Protein AF-A0A524QW81-F1 (afdb_monomer_lite)

pLDDT: mean 89.89, std 13.18, range [39.81, 98.62]

Sequence (240 aa):
MKRILAICLSFWAQLAAAEISQPEIQQFFYDYVEALKAGDDLSALNHWSLLDRSWADQLGIKYEDVPVKLEAGSALLRNLNLVRSGEAKVTIDTITMNRGFAKINYRITTTDTAYTDAHFAVTTATVEPSLTSSLRVFTESWDQSEGKYLDLVYRDQKLFERSNIDAADQFVEATVKTLGISQGKIANLQRAKIRMVLCESFGEVQQLTGMPVHYDFYRPLDAFISNFSPPYHEIAQILV

Secondary structure (DSSP, 8-state):
--SSTTTHHHHGGG--PPBPPHHHHHHHHHHHHHHHHHT-HHHHHHTB-HHHHHHHHTT----TT-SSGGGTT-HHHHTHHHHHHTSSEEEEEEEEEETTEEEEEEEEE-SS-EEEEEEEEE-BTTS--EEE-HHHHHHTTSEEEE-SSEEEEESSGGG--HHHHHHHHHHHHHHHHHTT--HHHHHHHHHH-EEEEE-SSHHHHHHHHSSS-SEEEEGGGTEEEESSS--HHHHHHHH-

Radius of gyration: 20.74 Å; chains: 1; bounding box: 71×38×53 Å

Foldseek 3Di:
DPPPVVVVVVVVVPPPQAWADPVLLVVLVVQLLVCLLVVVLVVNLVLADPVLSCLLPLLPDDDPQCSAQLCVPPPCSVCSVCSNVVQKDKDFPDWDDDVQKIKTWIWIDGPPDIDIDIWMWGTRNVDDIHTDALCCVVQVPFDWDDDQQEIETEHDCVQDDVVLRVVLVVLLVVLCVVVVPDPVSSVSSRVSHEYEYADCDQVVQCSRVVDSDQWDQPRSRRYIYHNDTPPSVSSNVSSD

Structure (mmCIF, N/CA/C/O backbone):
data_AF-A0A524QW81-F1
#
_entry.id   AF-A0A524QW81-F1
#
loop_
_atom_site.group_PDB
_atom_site.id
_atom_site.type_symbol
_atom_site.label_atom_id
_atom_site.label_alt_id
_atom_site.label_comp_id
_atom_site.label_asym_id
_atom_site.label_entity_id
_atom_site.label_seq_id
_atom_site.pdbx_PDB_ins_code
_atom_site.Cartn_x
_atom_site.Cartn_y
_atom_site.Cartn_z
_atom_site.occupancy
_atom_site.B_iso_or_equiv
_atom_site.auth_seq_id
_atom_site.auth_comp_id
_atom_site.auth_asym_id
_atom_site.auth_atom_id
_atom_site.pdbx_PDB_model_num
ATOM 1 N N . MET A 1 1 ? 47.594 20.354 24.019 1.00 46.69 1 MET A N 1
ATOM 2 C CA . MET A 1 1 ? 46.286 19.652 24.041 1.00 46.69 1 MET A CA 1
ATOM 3 C C . MET A 1 1 ? 45.199 20.388 23.234 1.00 46.69 1 MET A C 1
ATOM 5 O O . MET A 1 1 ? 44.165 20.733 23.782 1.00 46.69 1 MET A O 1
ATOM 9 N N . LYS A 1 2 ? 45.392 20.645 21.929 1.00 48.59 2 LYS A N 1
ATOM 10 C CA . LYS A 1 2 ? 44.348 21.253 21.060 1.00 48.59 2 LYS A CA 1
ATOM 11 C C . LYS A 1 2 ? 44.226 20.612 19.664 1.00 48.59 2 LYS A C 1
ATOM 13 O O . LYS A 1 2 ? 43.463 21.093 18.843 1.00 48.59 2 LYS A O 1
ATOM 18 N N . ARG A 1 3 ? 44.958 19.522 19.386 1.00 45.66 3 ARG A N 1
ATOM 19 C CA . ARG A 1 3 ? 44.983 18.866 18.059 1.00 45.66 3 ARG A CA 1
ATOM 20 C C . ARG A 1 3 ? 44.350 17.472 18.004 1.00 45.66 3 ARG A C 1
ATOM 22 O O . ARG A 1 3 ? 44.174 16.951 16.917 1.00 45.66 3 ARG A O 1
ATOM 29 N N . ILE A 1 4 ? 43.961 16.899 19.145 1.00 48.88 4 ILE A N 1
ATOM 30 C CA . ILE A 1 4 ? 43.328 15.567 19.195 1.00 48.88 4 ILE A CA 1
ATOM 31 C C . ILE A 1 4 ? 41.791 15.670 19.114 1.00 48.88 4 ILE A C 1
ATOM 33 O O . ILE A 1 4 ? 41.138 14.754 18.636 1.00 48.88 4 ILE A O 1
ATOM 37 N N . LEU A 1 5 ? 41.202 16.822 19.462 1.00 41.62 5 LEU A N 1
ATOM 38 C CA . LEU A 1 5 ? 39.743 16.998 19.445 1.00 41.62 5 LEU A CA 1
ATOM 39 C C . LEU A 1 5 ? 39.140 17.185 18.035 1.00 41.62 5 LEU A C 1
ATOM 41 O O . LEU A 1 5 ? 37.945 16.986 17.859 1.00 41.62 5 LEU A O 1
ATOM 45 N N . ALA A 1 6 ? 39.942 17.550 17.027 1.00 46.19 6 ALA A N 1
ATOM 46 C CA . ALA A 1 6 ? 39.453 17.821 15.667 1.00 46.19 6 ALA A CA 1
ATOM 47 C C . ALA A 1 6 ? 39.352 16.565 14.775 1.00 46.19 6 ALA A C 1
ATOM 49 O O . ALA A 1 6 ? 38.648 16.581 13.768 1.00 46.19 6 ALA A O 1
ATOM 50 N N . ILE A 1 7 ? 40.025 15.471 15.150 1.00 45.03 7 ILE A N 1
ATOM 51 C CA . ILE A 1 7 ? 40.036 14.220 14.373 1.00 45.03 7 ILE A CA 1
ATOM 52 C C . ILE A 1 7 ? 38.848 13.318 14.761 1.00 45.03 7 ILE A C 1
ATOM 54 O O . ILE A 1 7 ? 38.330 12.585 13.927 1.00 45.03 7 ILE A O 1
ATOM 58 N N . CYS A 1 8 ? 38.320 13.435 15.985 1.00 41.19 8 CYS A N 1
ATOM 59 C CA . CYS A 1 8 ? 37.130 12.674 16.388 1.00 41.19 8 CYS A CA 1
ATOM 60 C C . CYS A 1 8 ? 35.813 13.233 15.817 1.00 41.19 8 CYS A C 1
ATOM 62 O O . CYS A 1 8 ? 34.853 12.485 15.688 1.00 41.19 8 CYS A O 1
ATOM 64 N N . LEU A 1 9 ? 35.752 14.515 15.437 1.00 39.81 9 LEU A N 1
ATOM 65 C CA . LEU A 1 9 ? 34.545 15.125 14.851 1.00 39.81 9 LEU A CA 1
ATOM 66 C C . LEU A 1 9 ? 34.391 14.861 13.345 1.00 39.81 9 LEU A C 1
ATOM 68 O O . LEU A 1 9 ? 33.291 14.974 12.817 1.00 39.81 9 LEU A O 1
ATOM 72 N N . SER A 1 10 ? 35.466 14.476 12.655 1.00 41.50 10 SER A N 1
ATOM 73 C CA . SER A 1 10 ? 35.440 14.158 11.221 1.00 41.50 10 SER A CA 1
ATOM 74 C C . SER A 1 10 ? 35.084 12.695 10.932 1.00 41.50 10 SER A C 1
ATOM 76 O O . SER A 1 10 ? 34.640 12.398 9.830 1.00 41.50 10 SER A O 1
ATOM 78 N N . PHE A 1 11 ? 35.193 11.799 11.921 1.00 40.59 11 PHE A N 1
ATOM 79 C CA . PHE A 1 11 ? 34.825 10.385 11.768 1.00 40.59 11 PHE A CA 1
ATOM 80 C C . PHE A 1 11 ? 33.328 10.113 12.004 1.00 40.59 11 PHE A C 1
ATOM 82 O O . PHE A 1 11 ? 32.772 9.177 11.438 1.00 40.59 11 PHE A O 1
ATOM 89 N N . TRP A 1 12 ? 32.643 10.956 12.786 1.00 40.72 12 TRP A N 1
ATOM 90 C CA . TRP A 1 12 ? 31.193 10.837 13.014 1.00 40.72 12 TRP A CA 1
ATOM 91 C C . TRP A 1 12 ? 30.341 11.474 11.908 1.00 40.72 12 TRP A C 1
ATOM 93 O O . TRP A 1 12 ? 29.162 11.158 11.788 1.00 40.72 12 TRP A O 1
ATOM 103 N N . ALA A 1 13 ? 30.930 12.321 11.058 1.00 41.34 13 ALA A N 1
ATOM 104 C CA . ALA A 1 13 ? 30.240 12.927 9.917 1.00 41.34 13 ALA A CA 1
ATOM 105 C C . ALA A 1 13 ? 30.172 12.013 8.672 1.00 41.34 13 ALA A C 1
ATOM 107 O O . ALA A 1 13 ? 29.548 12.386 7.683 1.00 41.34 13 ALA A O 1
ATOM 108 N N . GLN A 1 14 ? 30.800 10.829 8.705 1.00 43.06 14 GLN A N 1
ATOM 109 C CA . GLN A 1 14 ? 30.891 9.895 7.569 1.00 43.06 14 GLN A CA 1
ATOM 110 C C . GLN A 1 14 ? 30.080 8.601 7.730 1.00 43.06 14 GLN A C 1
ATOM 112 O O . GLN A 1 14 ? 30.140 7.736 6.866 1.00 43.06 14 GLN A O 1
ATOM 117 N N . LEU A 1 15 ? 29.248 8.498 8.768 1.00 46.44 15 LEU A N 1
ATOM 118 C CA . LEU A 1 15 ? 28.158 7.515 8.831 1.00 46.44 15 LEU A CA 1
ATOM 119 C C . LEU A 1 15 ? 26.847 8.120 8.304 1.00 46.44 15 LEU A C 1
ATOM 121 O O . LEU A 1 15 ? 25.764 7.850 8.815 1.00 46.44 15 LEU A O 1
ATOM 125 N N . ALA A 1 16 ? 26.930 8.947 7.258 1.00 52.12 16 ALA A N 1
ATOM 126 C CA . ALA A 1 16 ? 25.806 9.029 6.341 1.00 52.12 16 ALA A CA 1
ATOM 127 C C . ALA A 1 16 ? 25.725 7.642 5.700 1.00 52.12 16 ALA A C 1
ATOM 129 O O . ALA A 1 16 ? 26.640 7.257 4.973 1.00 52.12 16 ALA A O 1
ATOM 130 N N . ALA A 1 17 ? 24.705 6.856 6.057 1.00 60.09 17 ALA A N 1
ATOM 131 C CA . ALA A 1 17 ? 24.423 5.616 5.350 1.00 60.09 17 ALA A CA 1
ATOM 132 C C . ALA A 1 17 ? 24.474 5.937 3.854 1.00 60.09 17 ALA A C 1
ATOM 134 O O . ALA A 1 17 ? 23.821 6.889 3.421 1.00 60.09 17 ALA A O 1
ATOM 135 N N . ALA A 1 18 ? 25.309 5.218 3.099 1.00 70.12 18 ALA A N 1
ATOM 136 C CA . ALA A 1 18 ? 25.306 5.368 1.653 1.00 70.12 18 ALA A CA 1
ATOM 137 C C . ALA A 1 18 ? 23.856 5.194 1.176 1.00 70.12 18 ALA A C 1
ATOM 139 O O . ALA A 1 18 ? 23.105 4.401 1.745 1.00 70.12 18 ALA A O 1
ATOM 140 N N . GLU A 1 19 ? 23.421 5.986 0.207 1.00 81.94 19 GLU A N 1
ATOM 141 C CA . GLU A 1 19 ? 22.127 5.743 -0.419 1.00 81.94 19 GLU A CA 1
ATOM 142 C C . GLU A 1 19 ? 22.334 4.763 -1.572 1.00 81.94 19 GLU A C 1
ATOM 144 O O . GLU A 1 19 ? 23.336 4.840 -2.288 1.00 81.94 19 GLU A O 1
ATOM 149 N N . ILE A 1 20 ? 21.400 3.829 -1.731 1.00 88.12 20 ILE A N 1
ATOM 150 C CA . ILE A 1 20 ? 21.349 2.926 -2.882 1.00 88.12 20 ILE A CA 1
ATOM 151 C C . ILE A 1 20 ? 21.241 3.785 -4.143 1.00 88.12 20 ILE A C 1
ATOM 153 O O . ILE A 1 20 ? 20.443 4.726 -4.200 1.00 88.12 20 ILE A O 1
ATOM 157 N N . SER A 1 21 ? 22.053 3.489 -5.155 1.00 91.44 21 SER A N 1
ATOM 158 C CA . SER A 1 21 ? 22.110 4.315 -6.356 1.00 91.44 21 SER A CA 1
ATOM 159 C C . SER A 1 21 ? 20.861 4.151 -7.229 1.00 91.44 21 SER A C 1
ATOM 161 O O . SER A 1 21 ? 20.193 3.118 -7.233 1.00 91.44 21 SER A O 1
ATOM 163 N N . GLN A 1 22 ? 20.552 5.171 -8.034 1.00 94.44 22 GLN A N 1
ATOM 164 C CA . GLN A 1 22 ? 19.423 5.116 -8.965 1.00 94.44 22 GLN A CA 1
ATOM 165 C C . GLN A 1 22 ? 19.488 3.912 -9.939 1.00 94.44 22 GLN A C 1
ATOM 167 O O . GLN A 1 22 ? 18.446 3.287 -10.141 1.00 94.44 22 GLN A O 1
ATOM 172 N N . PRO A 1 23 ? 20.646 3.538 -10.532 1.00 95.62 23 PRO A N 1
ATOM 173 C CA . PRO A 1 23 ? 20.743 2.330 -11.357 1.00 95.62 23 PRO A CA 1
ATOM 174 C C . PRO A 1 23 ? 20.424 1.032 -10.606 1.00 95.62 23 PRO A C 1
ATOM 176 O O . PRO A 1 23 ? 19.794 0.147 -11.179 1.00 95.62 23 PRO A O 1
ATOM 179 N N . GLU A 1 24 ? 20.812 0.923 -9.332 1.00 94.62 24 GLU A N 1
ATOM 180 C CA . GLU A 1 24 ? 20.478 -0.238 -8.497 1.00 94.62 24 GLU A CA 1
ATOM 181 C C . GLU A 1 24 ? 18.970 -0.315 -8.234 1.00 94.62 24 GLU A C 1
ATOM 183 O O . GLU A 1 24 ? 18.380 -1.377 -8.410 1.00 94.62 24 GLU A O 1
ATOM 188 N N . ILE A 1 25 ? 18.320 0.812 -7.915 1.00 96.12 25 ILE A N 1
ATOM 189 C CA . ILE A 1 25 ? 16.853 0.884 -7.775 1.00 96.12 25 ILE A CA 1
ATOM 190 C C . ILE A 1 25 ? 16.147 0.517 -9.086 1.00 96.12 25 ILE A C 1
ATOM 192 O O . ILE A 1 25 ? 15.128 -0.175 -9.076 1.00 96.12 25 ILE A O 1
ATOM 196 N N . GLN A 1 26 ? 16.687 0.965 -10.222 1.00 97.44 26 GLN A N 1
ATOM 197 C CA . GLN A 1 26 ? 16.144 0.645 -11.539 1.00 97.44 26 GLN A CA 1
ATOM 198 C C . GLN A 1 26 ? 16.189 -0.862 -11.813 1.00 97.44 26 GLN A C 1
ATOM 200 O O . GLN A 1 26 ? 15.185 -1.429 -12.241 1.00 97.44 26 GLN A O 1
ATOM 205 N N . GLN A 1 27 ? 17.340 -1.500 -11.581 1.00 97.38 27 GLN A N 1
ATOM 206 C CA . GLN A 1 27 ? 17.494 -2.939 -11.785 1.00 97.38 27 GLN A CA 1
ATOM 207 C C . GLN A 1 27 ? 16.582 -3.724 -10.840 1.00 97.38 27 GLN A C 1
ATOM 209 O O . GLN A 1 27 ? 15.818 -4.564 -11.303 1.00 97.38 27 GLN A O 1
ATOM 214 N N . PHE A 1 28 ? 16.575 -3.363 -9.556 1.00 97.31 28 PHE A N 1
ATOM 215 C CA . PHE A 1 28 ? 15.709 -3.960 -8.544 1.00 97.31 28 PHE A CA 1
ATOM 216 C C . PHE A 1 28 ? 14.223 -3.937 -8.944 1.00 97.31 28 PHE A C 1
ATOM 218 O O . PHE A 1 28 ? 13.515 -4.932 -8.796 1.00 97.31 28 PHE A O 1
ATOM 225 N N . PHE A 1 29 ? 13.731 -2.819 -9.489 1.00 98.19 29 PHE A N 1
ATOM 226 C CA . PHE A 1 29 ? 12.342 -2.741 -9.943 1.00 98.19 29 PHE A CA 1
ATOM 227 C C . PHE A 1 29 ? 12.067 -3.621 -11.168 1.00 98.19 29 PHE A C 1
ATOM 229 O O . PHE A 1 29 ? 10.988 -4.198 -11.276 1.00 98.19 29 PHE A O 1
ATOM 236 N N . TYR A 1 30 ? 13.017 -3.750 -12.096 1.00 98.38 30 TYR A N 1
ATOM 237 C CA . TYR A 1 30 ? 12.852 -4.680 -13.214 1.00 98.38 30 TYR A CA 1
ATOM 238 C C . TYR A 1 30 ? 12.871 -6.141 -12.754 1.00 98.38 30 TYR A C 1
ATOM 240 O O . TYR A 1 30 ? 12.059 -6.920 -13.248 1.00 98.38 30 TYR A O 1
ATOM 248 N N . ASP A 1 31 ? 13.708 -6.495 -11.778 1.00 98.12 31 ASP A N 1
ATOM 249 C CA . ASP A 1 31 ? 13.727 -7.836 -11.182 1.00 98.12 31 ASP A CA 1
ATOM 250 C C . ASP A 1 31 ? 12.373 -8.162 -10.526 1.00 98.12 31 ASP A C 1
ATOM 252 O O . ASP A 1 31 ? 11.820 -9.247 -10.725 1.00 98.12 31 ASP A O 1
ATOM 256 N N . TYR A 1 32 ? 11.774 -7.179 -9.847 1.00 98.31 32 TYR A N 1
ATOM 257 C CA . TYR A 1 32 ? 10.419 -7.284 -9.311 1.00 98.31 32 TYR A CA 1
ATOM 258 C C . TYR A 1 32 ? 9.363 -7.551 -10.397 1.00 98.31 32 TYR A C 1
ATOM 260 O O . TYR A 1 32 ? 8.534 -8.458 -10.270 1.00 98.31 32 TYR A O 1
ATOM 268 N N . VAL A 1 33 ? 9.391 -6.777 -11.485 1.00 98.12 33 VAL A N 1
ATOM 269 C CA . VAL A 1 33 ? 8.454 -6.936 -12.607 1.00 98.12 33 VAL A CA 1
ATOM 270 C C . VAL A 1 33 ? 8.628 -8.294 -13.291 1.00 98.12 33 VAL A C 1
ATOM 272 O O . VAL A 1 33 ? 7.632 -8.934 -13.634 1.00 98.12 33 VAL A O 1
ATOM 275 N N . GLU A 1 34 ? 9.863 -8.768 -13.470 1.00 98.19 34 GLU A N 1
ATOM 276 C CA . GLU A 1 34 ? 10.115 -10.090 -14.051 1.00 98.19 34 GLU A CA 1
ATOM 277 C C . GLU A 1 34 ? 9.634 -11.221 -13.128 1.00 98.19 34 GLU A C 1
ATOM 279 O O . GLU A 1 34 ? 9.073 -12.194 -13.631 1.00 98.19 34 GLU A O 1
ATOM 284 N N . ALA A 1 35 ? 9.730 -11.081 -11.799 1.00 98.06 35 ALA A N 1
ATOM 285 C CA . ALA A 1 35 ? 9.140 -12.045 -10.864 1.00 98.06 35 ALA A CA 1
ATOM 286 C C . ALA A 1 35 ? 7.608 -12.137 -11.019 1.00 98.06 35 ALA A C 1
ATOM 288 O O . ALA A 1 35 ? 7.057 -13.233 -11.162 1.00 98.06 35 ALA A O 1
ATOM 289 N N . LEU A 1 36 ? 6.914 -10.992 -11.091 1.00 96.81 36 LEU A N 1
ATOM 290 C CA . LEU A 1 36 ? 5.465 -10.943 -11.342 1.00 96.81 36 LEU A CA 1
ATOM 291 C C . LEU A 1 36 ? 5.082 -11.598 -12.678 1.00 96.81 36 LEU A C 1
ATOM 293 O O . LEU A 1 36 ? 4.109 -12.361 -12.760 1.00 96.81 36 LEU A O 1
ATOM 297 N N . LYS A 1 37 ? 5.855 -11.306 -13.727 1.00 96.81 37 LYS A N 1
ATOM 298 C CA . LYS A 1 37 ? 5.674 -11.841 -15.081 1.00 96.81 37 LYS A CA 1
ATOM 299 C C . LYS A 1 37 ? 5.926 -13.348 -15.157 1.00 96.81 37 LYS A C 1
ATOM 301 O O . LYS A 1 37 ? 5.222 -14.041 -15.884 1.00 96.81 37 LYS A O 1
ATOM 306 N N . ALA A 1 38 ? 6.886 -13.861 -14.394 1.00 97.19 38 ALA A N 1
ATOM 307 C CA . ALA A 1 38 ? 7.167 -15.290 -14.298 1.00 97.19 38 ALA A CA 1
ATOM 308 C C . ALA A 1 38 ? 6.103 -16.066 -13.500 1.00 97.19 38 ALA A C 1
ATOM 310 O O . ALA A 1 38 ? 6.091 -17.294 -13.537 1.00 97.19 38 ALA A O 1
ATOM 311 N N . GLY A 1 39 ? 5.215 -15.368 -12.781 1.00 96.25 39 GLY A N 1
ATOM 312 C CA . GLY A 1 39 ? 4.295 -15.999 -11.834 1.00 96.25 39 GLY A CA 1
ATOM 313 C C . GLY A 1 39 ? 4.982 -16.477 -10.553 1.00 96.25 39 GLY A C 1
ATOM 314 O O . GLY A 1 39 ? 4.432 -17.317 -9.845 1.00 96.25 39 GLY A O 1
ATOM 315 N N . ASP A 1 40 ? 6.182 -15.967 -10.256 1.00 97.50 40 ASP A N 1
ATOM 316 C CA . ASP A 1 40 ? 6.884 -16.235 -9.002 1.00 97.50 40 ASP A CA 1
ATOM 317 C C . ASP A 1 40 ? 6.426 -15.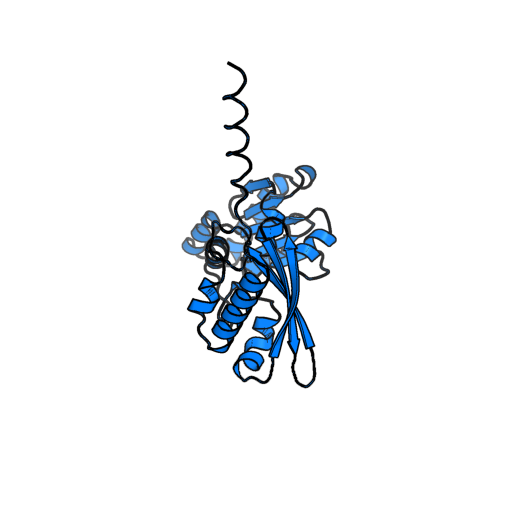236 -7.933 1.00 97.50 40 ASP A C 1
ATOM 319 O O . ASP A 1 40 ? 7.104 -14.261 -7.592 1.00 97.50 40 ASP A O 1
ATOM 323 N N . ASP A 1 41 ? 5.214 -15.477 -7.433 1.00 94.88 41 ASP A N 1
ATOM 324 C CA . ASP A 1 41 ? 4.529 -14.585 -6.499 1.00 94.88 41 ASP A CA 1
ATOM 325 C C . ASP A 1 41 ? 5.293 -14.444 -5.169 1.00 94.88 41 ASP A C 1
ATOM 327 O O . ASP A 1 41 ? 5.264 -13.382 -4.546 1.00 94.88 41 ASP A O 1
ATOM 331 N N . LEU A 1 42 ? 6.023 -15.485 -4.743 1.00 95.94 42 LEU A N 1
ATOM 332 C CA . LEU A 1 42 ? 6.838 -15.445 -3.527 1.00 95.94 42 LEU A CA 1
ATOM 333 C C . LEU A 1 42 ? 8.061 -14.545 -3.711 1.00 95.94 42 LEU A C 1
ATOM 335 O O . LEU A 1 42 ? 8.344 -13.719 -2.840 1.00 95.94 42 LEU A O 1
ATOM 339 N N . SER A 1 43 ? 8.776 -14.674 -4.831 1.00 96.94 43 SER A N 1
ATOM 340 C CA . SER A 1 43 ? 9.881 -13.766 -5.140 1.00 96.94 43 SER A CA 1
ATOM 341 C C . SER A 1 43 ? 9.380 -12.336 -5.282 1.00 96.94 43 SER A C 1
ATOM 343 O O . SER A 1 43 ? 9.961 -11.440 -4.674 1.00 96.94 43 SER A O 1
ATOM 345 N N . ALA A 1 44 ? 8.267 -12.108 -5.987 1.00 97.62 44 ALA A N 1
ATOM 346 C CA . ALA A 1 44 ? 7.656 -10.785 -6.098 1.00 97.62 44 ALA A CA 1
ATOM 347 C C . ALA A 1 44 ? 7.307 -10.204 -4.715 1.00 97.62 44 ALA A C 1
ATOM 349 O O . ALA A 1 44 ? 7.697 -9.080 -4.400 1.00 97.62 44 ALA A O 1
ATOM 350 N N . LEU A 1 45 ? 6.668 -10.986 -3.839 1.00 96.75 45 LEU A N 1
ATOM 351 C CA . LEU A 1 45 ? 6.379 -10.576 -2.464 1.00 96.75 45 LEU A CA 1
ATOM 352 C C . LEU A 1 45 ? 7.658 -10.226 -1.689 1.00 96.75 45 LEU A C 1
ATOM 354 O O . LEU A 1 45 ? 7.667 -9.245 -0.955 1.00 96.75 45 LEU A O 1
ATOM 358 N N . ASN A 1 46 ? 8.750 -10.972 -1.870 1.00 96.00 46 ASN A N 1
ATOM 359 C CA . ASN A 1 46 ? 10.026 -10.721 -1.190 1.00 96.00 46 ASN A CA 1
ATOM 360 C C . ASN A 1 46 ? 10.743 -9.437 -1.631 1.00 96.00 46 ASN A C 1
ATOM 362 O O . ASN A 1 46 ? 11.622 -8.982 -0.904 1.00 96.00 46 ASN A O 1
ATOM 366 N N . HIS A 1 47 ? 10.348 -8.820 -2.750 1.00 97.12 47 HIS A N 1
ATOM 367 C CA . HIS A 1 47 ? 10.816 -7.474 -3.097 1.00 97.12 47 HIS A CA 1
ATOM 368 C C . HIS A 1 47 ? 10.166 -6.407 -2.214 1.00 97.12 47 HIS A C 1
ATOM 370 O O . HIS A 1 47 ? 10.691 -5.304 -2.098 1.00 97.12 47 HIS A O 1
ATOM 376 N N . TRP A 1 48 ? 9.041 -6.698 -1.565 1.00 97.50 48 TRP A N 1
ATOM 377 C CA . TRP A 1 48 ? 8.435 -5.777 -0.617 1.00 97.50 48 TRP A CA 1
ATOM 378 C C . TRP A 1 48 ? 9.084 -5.877 0.755 1.00 97.50 48 TRP A C 1
ATOM 380 O O . TRP A 1 48 ? 9.488 -6.941 1.232 1.00 97.50 48 TRP A O 1
ATOM 390 N N . SER A 1 49 ? 9.148 -4.736 1.429 1.00 95.31 49 SER A N 1
ATOM 391 C CA . SER A 1 49 ? 9.716 -4.648 2.763 1.00 95.31 49 SER A CA 1
ATOM 392 C C . SER A 1 49 ? 9.038 -5.620 3.743 1.00 95.31 49 SER A C 1
ATOM 394 O O . SER A 1 49 ? 7.848 -5.931 3.645 1.00 95.31 49 SER A O 1
ATOM 396 N N . LEU A 1 50 ? 9.783 -6.099 4.744 1.00 93.50 50 LEU A N 1
ATOM 397 C CA . LEU A 1 50 ? 9.219 -6.989 5.767 1.00 93.50 50 LEU A CA 1
ATOM 398 C C . LEU A 1 50 ? 8.055 -6.347 6.539 1.00 93.50 50 LEU A C 1
ATOM 400 O O . LEU A 1 50 ? 7.097 -7.037 6.874 1.00 93.50 50 LEU A O 1
ATOM 404 N N . LEU A 1 51 ? 8.124 -5.037 6.787 1.00 92.12 51 LEU A N 1
ATOM 405 C CA . LEU A 1 51 ? 7.073 -4.314 7.502 1.00 92.12 51 LEU A CA 1
ATOM 406 C C . LEU A 1 51 ? 5.777 -4.233 6.692 1.00 92.12 51 LEU A C 1
ATOM 408 O O . LEU A 1 51 ? 4.724 -4.550 7.235 1.00 92.12 51 LEU A O 1
ATOM 412 N N . ASP A 1 52 ? 5.838 -3.876 5.404 1.00 95.44 52 ASP A N 1
ATOM 413 C CA . ASP A 1 52 ? 4.625 -3.811 4.575 1.00 95.44 52 ASP A CA 1
ATOM 414 C C . ASP A 1 52 ? 4.014 -5.199 4.379 1.00 95.44 52 ASP A C 1
ATOM 416 O O . ASP A 1 52 ? 2.798 -5.339 4.456 1.00 95.44 52 ASP A O 1
ATOM 420 N N . ARG A 1 53 ? 4.839 -6.244 4.221 1.00 95.56 53 ARG A N 1
ATOM 421 C CA . ARG A 1 53 ? 4.358 -7.636 4.204 1.00 95.56 53 ARG A CA 1
ATOM 422 C C . ARG A 1 53 ? 3.632 -7.997 5.498 1.00 95.56 53 ARG A C 1
ATOM 424 O O . ARG A 1 53 ? 2.520 -8.510 5.460 1.00 95.56 53 ARG A O 1
ATOM 431 N N . SER A 1 54 ? 4.235 -7.679 6.645 1.00 94.06 54 SER A N 1
ATOM 432 C CA . SER A 1 54 ? 3.628 -7.952 7.949 1.00 94.06 54 SER A CA 1
ATOM 433 C C . SER A 1 54 ? 2.302 -7.217 8.141 1.00 94.06 54 SER A C 1
ATOM 435 O O . SER A 1 54 ? 1.387 -7.783 8.732 1.00 94.06 54 SER A O 1
ATOM 437 N N . TRP A 1 55 ? 2.198 -5.969 7.681 1.00 93.38 55 TRP A N 1
ATOM 438 C CA . TRP A 1 55 ? 0.961 -5.194 7.755 1.00 93.38 55 TRP A CA 1
ATOM 439 C C . TRP A 1 55 ? -0.098 -5.709 6.781 1.00 93.38 55 TRP A C 1
ATOM 441 O O . TRP A 1 55 ? -1.250 -5.849 7.173 1.00 93.38 55 TRP A O 1
ATOM 451 N N . ALA A 1 56 ? 0.279 -6.068 5.552 1.00 95.44 56 ALA A N 1
ATOM 452 C CA . ALA A 1 56 ? -0.638 -6.664 4.583 1.00 95.44 56 ALA A CA 1
ATOM 453 C C . ALA A 1 56 ? -1.258 -7.975 5.098 1.00 95.44 56 ALA A C 1
ATOM 455 O O . ALA A 1 56 ? -2.432 -8.241 4.848 1.00 95.44 56 ALA A O 1
ATOM 456 N N . ASP A 1 57 ? -0.507 -8.778 5.852 1.00 94.31 57 ASP A N 1
ATOM 457 C CA . ASP A 1 57 ? -0.979 -10.075 6.346 1.00 94.31 57 ASP A CA 1
ATOM 458 C C . ASP A 1 57 ? -1.728 -10.005 7.690 1.00 94.31 57 ASP A C 1
ATOM 460 O O . ASP A 1 57 ? -2.371 -10.982 8.084 1.00 94.31 57 ASP A O 1
ATOM 464 N N . GLN A 1 58 ? -1.694 -8.870 8.400 1.00 92.62 58 GLN A N 1
ATOM 465 C CA . GLN A 1 58 ? -2.101 -8.792 9.812 1.00 92.62 58 GLN A CA 1
ATOM 466 C C . GLN A 1 58 ? -3.567 -9.191 10.073 1.00 92.62 58 GLN A C 1
ATOM 468 O O . GLN A 1 58 ? -3.871 -9.884 11.050 1.00 92.62 58 GLN A O 1
ATOM 473 N N . LEU A 1 59 ? -4.487 -8.791 9.188 1.00 91.25 59 LEU A N 1
ATOM 474 C CA . LEU A 1 59 ? -5.911 -9.127 9.299 1.00 91.25 59 LEU A CA 1
ATOM 475 C C . LEU A 1 59 ? -6.253 -10.468 8.639 1.00 91.25 59 LEU A C 1
ATOM 477 O O . LEU A 1 59 ? -7.360 -10.975 8.822 1.00 91.25 59 LEU A O 1
ATOM 481 N N . GLY A 1 60 ? -5.318 -11.063 7.892 1.00 90.31 60 GLY A N 1
ATOM 482 C CA . GLY A 1 60 ? -5.536 -12.296 7.139 1.00 90.31 60 GLY A CA 1
ATOM 483 C C . GLY A 1 60 ? -6.494 -12.149 5.951 1.00 90.31 60 GLY A C 1
ATOM 484 O O . GLY A 1 60 ? -6.974 -13.161 5.439 1.00 90.31 60 GLY A O 1
ATOM 485 N N . ILE A 1 61 ? -6.791 -10.916 5.519 1.00 89.94 61 ILE A N 1
ATOM 486 C CA . ILE A 1 61 ? -7.631 -10.636 4.348 1.00 89.94 61 ILE A CA 1
ATOM 487 C C . ILE A 1 61 ? -6.847 -10.985 3.084 1.00 89.94 61 ILE A C 1
ATOM 489 O O . ILE A 1 61 ? -5.747 -10.471 2.870 1.00 89.94 61 ILE A O 1
ATOM 493 N N . LYS A 1 62 ? -7.439 -11.833 2.240 1.00 91.38 62 LYS A N 1
ATOM 494 C CA . LYS A 1 62 ? -6.911 -12.233 0.932 1.00 91.38 62 LYS A CA 1
ATOM 495 C C . LYS A 1 62 ? -7.923 -11.873 -0.146 1.00 91.38 62 LYS A C 1
ATOM 497 O O . LYS A 1 62 ? -9.119 -12.048 0.067 1.00 91.38 62 LYS A O 1
ATOM 502 N N . TYR A 1 63 ? -7.435 -11.411 -1.291 1.00 91.00 63 TYR A N 1
ATOM 503 C CA . TYR A 1 63 ? -8.266 -11.081 -2.444 1.00 91.00 63 TYR A CA 1
ATOM 504 C C . TYR A 1 63 ? -8.118 -12.166 -3.513 1.00 91.00 63 TYR A C 1
ATOM 506 O O . TYR A 1 63 ? -7.020 -12.674 -3.742 1.00 91.00 63 TYR A O 1
ATOM 514 N N . GLU A 1 64 ? -9.231 -12.529 -4.144 1.00 90.69 64 GLU A N 1
ATOM 515 C CA . GLU A 1 64 ? -9.241 -13.443 -5.287 1.00 90.69 64 GLU A CA 1
ATOM 516 C C . GLU A 1 64 ? -8.478 -12.822 -6.464 1.00 90.69 64 GLU A C 1
ATOM 518 O O . GLU A 1 64 ? -8.527 -11.608 -6.661 1.00 90.69 64 GLU A O 1
ATOM 523 N N . ASP A 1 65 ? -7.727 -13.642 -7.202 1.00 90.12 65 ASP A N 1
ATOM 524 C CA . ASP A 1 65 ? -6.905 -13.226 -8.347 1.00 90.12 65 ASP A CA 1
ATOM 525 C C . ASP A 1 65 ? -5.861 -12.127 -8.057 1.00 90.12 65 ASP A C 1
ATOM 527 O O . ASP A 1 65 ? -5.345 -11.481 -8.971 1.00 90.12 65 ASP A O 1
ATOM 531 N N . VAL A 1 66 ? -5.492 -11.934 -6.784 1.00 94.25 66 VAL A N 1
ATOM 532 C CA . VAL A 1 66 ? -4.427 -11.011 -6.371 1.00 94.25 66 VAL A CA 1
ATOM 533 C C . VAL A 1 66 ? -3.245 -11.801 -5.802 1.00 94.25 66 VAL A C 1
ATOM 535 O O . VAL A 1 66 ? -3.233 -12.105 -4.607 1.00 94.25 66 VAL A O 1
ATOM 538 N N . PRO A 1 67 ? -2.232 -12.136 -6.624 1.00 92.12 67 PRO A N 1
ATOM 539 C CA . PRO A 1 67 ? -1.101 -12.959 -6.185 1.00 92.12 67 PRO A CA 1
ATOM 540 C C . PRO A 1 67 ? -0.259 -12.283 -5.098 1.00 92.12 67 PRO A C 1
ATOM 542 O O . PRO A 1 67 ? 0.182 -12.919 -4.144 1.00 92.12 67 PRO A O 1
ATOM 545 N N . VAL A 1 68 ? -0.074 -10.968 -5.222 1.00 95.94 68 VAL A N 1
ATOM 546 C CA . VAL A 1 68 ? 0.638 -10.135 -4.255 1.00 95.94 68 VAL A CA 1
ATOM 547 C C . VAL A 1 68 ? -0.335 -9.072 -3.766 1.00 95.94 68 VAL A C 1
ATOM 549 O O . VAL A 1 68 ? -0.626 -8.119 -4.482 1.00 95.94 68 VAL A O 1
ATOM 552 N N . LYS A 1 69 ? -0.851 -9.215 -2.538 1.00 96.50 69 LYS A N 1
ATOM 553 C CA . LYS A 1 69 ? -1.815 -8.263 -1.953 1.00 96.50 69 LYS A CA 1
ATOM 554 C C . LYS A 1 69 ? -1.321 -6.814 -1.984 1.00 96.50 69 LYS A C 1
ATOM 556 O O . LYS A 1 69 ? -2.122 -5.907 -2.177 1.00 96.50 69 LYS A O 1
ATOM 561 N N . LEU A 1 70 ? -0.013 -6.602 -1.847 1.00 97.06 70 LEU A N 1
ATOM 562 C CA . LEU A 1 70 ? 0.604 -5.273 -1.889 1.00 97.06 70 LEU A CA 1
ATOM 563 C C . LEU A 1 70 ? 0.455 -4.561 -3.247 1.00 97.06 70 LEU A C 1
ATOM 565 O O . LEU A 1 70 ? 0.615 -3.348 -3.323 1.00 97.06 70 LEU A O 1
ATOM 569 N N . GLU A 1 71 ? 0.072 -5.289 -4.296 1.00 96.12 71 GLU A N 1
ATOM 570 C CA . GLU A 1 71 ? -0.280 -4.745 -5.610 1.00 96.12 71 GLU A CA 1
ATOM 571 C C . GLU A 1 71 ? -1.780 -4.439 -5.764 1.00 96.12 71 GLU A C 1
ATOM 573 O O . GLU A 1 71 ? -2.220 -4.001 -6.828 1.00 96.12 71 GLU A O 1
ATOM 578 N N . ALA A 1 72 ? -2.605 -4.667 -4.735 1.00 94.38 72 ALA A N 1
ATOM 579 C CA . ALA A 1 72 ? -4.045 -4.442 -4.809 1.00 94.38 72 ALA A CA 1
ATOM 580 C C . ALA A 1 72 ? -4.366 -2.983 -5.177 1.00 94.38 72 ALA A C 1
ATOM 582 O O . ALA A 1 72 ? -4.211 -2.068 -4.374 1.00 94.38 72 ALA A O 1
ATOM 583 N N . GLY A 1 73 ? -4.866 -2.775 -6.397 1.00 90.00 73 GLY A N 1
ATOM 584 C CA . GLY A 1 73 ? -5.197 -1.447 -6.917 1.00 90.00 73 GLY A CA 1
ATOM 585 C C . GLY A 1 73 ? -4.099 -0.780 -7.750 1.00 90.00 73 GLY A C 1
ATOM 586 O O . GLY A 1 73 ? -4.345 0.312 -8.262 1.00 90.00 73 GLY A O 1
ATOM 587 N N . SER A 1 74 ? -2.950 -1.422 -7.968 1.00 94.69 74 SER A N 1
ATOM 588 C CA . SER A 1 74 ? -1.917 -0.908 -8.872 1.00 94.69 74 SER A CA 1
ATOM 589 C C . SER A 1 74 ? -2.276 -1.112 -10.348 1.00 94.69 74 SER A C 1
ATOM 591 O O . SER A 1 74 ? -3.105 -1.954 -10.721 1.00 94.69 74 SER A O 1
ATOM 593 N N . ALA A 1 75 ? -1.628 -0.351 -11.227 1.00 95.19 75 ALA A N 1
ATOM 594 C CA . ALA A 1 75 ? -1.699 -0.584 -12.662 1.00 95.19 75 ALA A CA 1
ATOM 595 C C . ALA A 1 75 ? -1.035 -1.908 -13.063 1.00 95.19 75 ALA A C 1
ATOM 597 O O . ALA A 1 75 ? -1.517 -2.534 -14.010 1.00 95.19 75 ALA A O 1
ATOM 598 N N . LEU A 1 76 ? 0.019 -2.345 -12.358 1.00 95.88 76 LEU A N 1
ATOM 599 C CA . LEU A 1 76 ? 0.676 -3.632 -12.618 1.00 95.88 76 LEU A CA 1
ATOM 600 C C . LEU A 1 76 ? -0.290 -4.790 -12.415 1.00 95.88 76 LEU A C 1
ATOM 602 O O . LEU A 1 76 ? -0.430 -5.601 -13.323 1.00 95.88 76 LEU A O 1
ATOM 606 N N . LEU A 1 77 ? -1.014 -4.833 -11.293 1.00 96.12 77 LEU A N 1
ATOM 607 C CA . LEU A 1 77 ? -1.991 -5.889 -11.039 1.00 96.12 77 LEU A CA 1
ATOM 608 C C . LEU A 1 77 ? -3.111 -5.887 -12.080 1.00 96.12 77 LEU A C 1
ATOM 610 O O . LEU A 1 77 ? -3.420 -6.929 -12.653 1.00 96.12 77 LEU A O 1
ATOM 614 N N . ARG A 1 78 ? -3.691 -4.712 -12.370 1.00 95.00 78 ARG A N 1
ATOM 615 C CA . ARG A 1 78 ? -4.776 -4.579 -13.362 1.00 95.00 78 ARG A CA 1
ATOM 616 C C . ARG A 1 78 ? -4.382 -5.088 -14.749 1.00 95.00 78 ARG A C 1
ATOM 618 O O . ARG A 1 78 ? -5.246 -5.539 -15.492 1.00 95.00 78 ARG A O 1
ATOM 625 N N . ASN A 1 79 ? -3.099 -4.999 -15.091 1.00 96.44 79 ASN A N 1
ATOM 626 C CA . ASN A 1 79 ? -2.563 -5.399 -16.389 1.00 96.44 79 ASN A CA 1
ATOM 627 C C . ASN A 1 79 ? -1.676 -6.651 -16.307 1.00 96.44 79 ASN A C 1
ATOM 629 O O . ASN A 1 79 ? -0.983 -6.968 -17.274 1.00 96.44 79 ASN A O 1
ATOM 633 N N . LEU A 1 80 ? -1.690 -7.378 -15.184 1.00 96.12 80 LEU A N 1
ATOM 634 C CA . LEU A 1 80 ? -0.726 -8.443 -14.909 1.00 96.12 80 LEU A CA 1
ATOM 635 C C . LEU A 1 80 ? -0.787 -9.556 -15.957 1.00 96.12 80 LEU A C 1
ATOM 637 O O . LEU A 1 80 ? 0.250 -10.036 -16.402 1.00 96.12 80 LEU A O 1
ATOM 641 N N . ASN A 1 81 ? -1.988 -9.918 -16.409 1.00 96.38 81 ASN A N 1
ATOM 642 C CA . ASN A 1 81 ? -2.166 -10.935 -17.448 1.00 96.38 81 ASN A CA 1
ATOM 643 C C . ASN A 1 81 ? -1.531 -10.526 -18.786 1.00 96.38 81 ASN A C 1
ATOM 645 O O . ASN A 1 81 ? -0.890 -11.356 -19.422 1.00 96.38 81 ASN A O 1
ATOM 649 N N . LEU A 1 82 ? -1.638 -9.251 -19.174 1.00 96.94 82 LEU A N 1
ATOM 650 C CA . LEU A 1 82 ? -1.009 -8.726 -20.393 1.00 96.94 82 LEU A CA 1
ATOM 651 C C . LEU A 1 82 ? 0.517 -8.654 -20.256 1.00 96.94 82 LEU A C 1
ATOM 653 O O . LEU A 1 82 ? 1.247 -8.912 -21.209 1.00 96.94 82 LEU A O 1
ATOM 657 N N . VAL A 1 83 ? 1.020 -8.325 -19.061 1.00 96.56 83 VAL A N 1
ATOM 658 C CA . VAL A 1 83 ? 2.463 -8.350 -18.776 1.00 96.56 83 VAL A CA 1
ATOM 659 C C . VAL A 1 83 ? 2.993 -9.786 -18.856 1.00 96.56 83 VAL A C 1
ATOM 661 O O . VAL A 1 83 ? 4.023 -10.023 -19.486 1.00 96.56 83 VAL A O 1
ATOM 664 N N . ARG A 1 84 ? 2.264 -10.754 -18.283 1.00 96.31 84 ARG A N 1
ATOM 665 C CA . ARG A 1 84 ? 2.588 -12.190 -18.322 1.00 96.31 84 ARG A CA 1
ATOM 666 C C . ARG A 1 84 ? 2.560 -12.763 -19.742 1.00 96.31 84 ARG A C 1
ATOM 668 O O . ARG A 1 84 ? 3.452 -13.534 -20.084 1.00 96.31 84 ARG A O 1
ATOM 675 N N . SER A 1 85 ? 1.593 -12.378 -20.581 1.00 96.50 85 SER A N 1
ATOM 676 C CA . SER A 1 85 ? 1.540 -12.828 -21.983 1.00 96.50 85 SER A CA 1
ATOM 677 C C . SER A 1 85 ? 2.563 -12.138 -22.894 1.00 96.50 85 SER A C 1
ATOM 679 O O . SER A 1 85 ? 2.810 -12.606 -24.005 1.00 96.50 85 SER A O 1
ATOM 681 N N . GLY A 1 86 ? 3.187 -11.049 -22.432 1.00 95.75 86 GLY A N 1
ATOM 682 C CA . GLY A 1 86 ? 4.097 -10.225 -23.230 1.00 95.75 86 GLY A CA 1
ATOM 683 C C . GLY A 1 86 ? 3.390 -9.217 -24.144 1.00 95.75 86 GLY A C 1
ATOM 684 O O . GLY A 1 86 ? 4.057 -8.530 -24.915 1.00 95.75 86 GLY A O 1
ATOM 685 N N . GLU A 1 87 ? 2.064 -9.095 -24.050 1.00 97.00 87 GLU A N 1
ATOM 686 C CA . GLU A 1 87 ? 1.258 -8.102 -24.778 1.00 97.00 87 GLU A CA 1
ATOM 687 C C . GLU A 1 87 ? 1.390 -6.687 -24.195 1.00 97.00 87 GLU A C 1
ATOM 689 O O . GLU A 1 87 ? 1.091 -5.698 -24.868 1.00 97.00 87 GLU A O 1
ATOM 694 N N . ALA A 1 88 ? 1.863 -6.576 -22.951 1.00 97.69 88 ALA A N 1
ATOM 695 C CA . ALA A 1 88 ? 2.205 -5.314 -22.315 1.00 97.69 88 ALA A CA 1
ATOM 696 C C . ALA A 1 88 ? 3.693 -5.240 -21.954 1.00 97.69 88 ALA A C 1
ATOM 698 O O . ALA A 1 88 ? 4.283 -6.191 -21.440 1.00 97.69 88 ALA A O 1
ATOM 699 N N . LYS A 1 89 ? 4.288 -4.061 -22.152 1.00 97.44 89 LYS A N 1
ATOM 700 C CA . LYS A 1 89 ? 5.659 -3.744 -21.742 1.00 97.44 89 LYS A CA 1
ATOM 701 C C . LYS A 1 89 ? 5.658 -2.749 -20.590 1.00 97.44 89 LYS A C 1
ATOM 703 O O . LYS A 1 89 ? 5.021 -1.701 -20.681 1.00 97.44 89 LYS A O 1
ATOM 708 N N . VAL A 1 90 ? 6.440 -3.039 -19.555 1.00 98.31 90 VAL A N 1
ATOM 709 C CA . VAL A 1 90 ? 6.696 -2.116 -18.444 1.00 98.31 90 VAL A CA 1
ATOM 710 C C . VAL A 1 90 ? 7.987 -1.343 -18.709 1.00 98.31 90 VAL A C 1
ATOM 712 O O . VAL A 1 90 ? 9.015 -1.930 -19.047 1.00 98.31 90 VAL A O 1
ATOM 715 N N . THR A 1 91 ? 7.945 -0.022 -18.569 1.00 98.25 91 THR A N 1
ATOM 716 C CA . THR A 1 91 ? 9.115 0.860 -18.677 1.00 98.25 91 THR A CA 1
ATOM 717 C C . THR A 1 91 ? 9.105 1.880 -17.557 1.00 98.25 91 THR A C 1
ATOM 719 O O . THR A 1 91 ? 8.072 2.493 -17.299 1.00 98.25 91 THR A O 1
ATOM 722 N N . ILE A 1 92 ? 10.253 2.118 -16.932 1.00 98.62 92 ILE A N 1
ATOM 723 C CA . ILE A 1 92 ? 10.404 3.221 -15.979 1.00 98.62 92 ILE A CA 1
ATOM 724 C C . ILE A 1 92 ? 10.465 4.542 -16.753 1.00 98.62 92 ILE A C 1
ATOM 726 O O . ILE A 1 92 ? 11.291 4.697 -17.651 1.00 98.62 92 ILE A O 1
ATOM 730 N N . ASP A 1 93 ? 9.601 5.489 -16.390 1.00 98.06 93 ASP A N 1
ATOM 731 C CA . ASP A 1 93 ? 9.609 6.846 -16.939 1.00 98.06 93 ASP A CA 1
ATOM 732 C C . ASP A 1 93 ? 10.626 7.717 -16.199 1.00 98.06 93 ASP A C 1
ATOM 734 O O . ASP A 1 93 ? 11.442 8.401 -16.813 1.00 98.06 93 ASP A O 1
ATOM 738 N N . THR A 1 94 ? 10.572 7.708 -14.863 1.00 98.25 94 THR A N 1
ATOM 739 C CA . THR A 1 94 ? 11.464 8.499 -14.005 1.00 98.25 94 THR A CA 1
ATOM 740 C C . THR A 1 94 ? 11.685 7.818 -12.660 1.00 98.25 94 THR A C 1
ATOM 742 O O . THR A 1 94 ? 10.789 7.167 -12.125 1.00 98.25 94 THR A O 1
ATOM 745 N N . ILE A 1 95 ? 12.865 8.037 -12.077 1.00 98.25 95 ILE A N 1
ATOM 746 C CA . ILE A 1 95 ? 13.152 7.720 -10.676 1.00 98.25 95 ILE A CA 1
ATOM 747 C C . ILE A 1 95 ? 13.515 9.026 -9.979 1.00 98.25 95 ILE A C 1
ATOM 749 O O . ILE A 1 95 ? 14.442 9.720 -10.392 1.00 98.25 95 ILE A O 1
ATOM 753 N N . THR A 1 96 ? 12.771 9.382 -8.936 1.00 97.44 96 THR A N 1
ATOM 754 C CA . THR A 1 96 ? 13.063 10.543 -8.092 1.00 97.44 96 THR A CA 1
ATOM 755 C C . THR A 1 96 ? 13.652 10.062 -6.776 1.00 97.44 96 THR A C 1
ATOM 757 O O . THR A 1 96 ? 12.939 9.487 -5.951 1.00 97.44 96 THR A O 1
ATOM 760 N N . MET A 1 97 ? 14.947 10.304 -6.584 1.00 94.75 97 MET A N 1
ATOM 761 C CA . MET A 1 97 ? 15.647 9.998 -5.338 1.00 94.75 97 MET A CA 1
ATOM 762 C C . MET A 1 97 ? 15.286 11.039 -4.276 1.00 94.75 97 MET A C 1
ATOM 764 O O . MET A 1 97 ? 15.433 12.240 -4.502 1.00 94.75 97 MET A O 1
ATOM 768 N N . ASN A 1 98 ? 14.808 10.576 -3.127 1.00 92.81 98 ASN A N 1
ATOM 769 C CA . ASN A 1 98 ? 14.554 11.376 -1.937 1.00 92.81 98 ASN A CA 1
ATOM 770 C C . ASN A 1 98 ? 15.366 10.795 -0.776 1.00 92.81 98 ASN A C 1
ATOM 772 O O . ASN A 1 98 ? 15.866 9.671 -0.835 1.00 92.81 98 ASN A O 1
ATOM 776 N N . ARG A 1 99 ? 15.473 11.556 0.314 1.00 88.56 99 ARG A N 1
ATOM 777 C CA . ARG A 1 99 ? 16.151 11.075 1.516 1.00 88.56 99 ARG A CA 1
ATOM 778 C C . ARG A 1 99 ? 15.400 9.868 2.085 1.00 88.56 99 ARG A C 1
ATOM 780 O O . ARG A 1 99 ? 14.272 10.013 2.546 1.00 88.56 99 ARG A O 1
ATOM 787 N N . GLY A 1 100 ? 16.042 8.703 2.068 1.00 89.19 100 GLY A N 1
ATOM 788 C CA . GLY A 1 100 ? 15.509 7.448 2.615 1.00 89.19 100 GLY A CA 1
ATOM 789 C C . GLY A 1 100 ? 14.543 6.667 1.714 1.00 89.19 100 GLY A C 1
ATOM 790 O O . GLY A 1 100 ? 14.263 5.505 2.017 1.00 89.19 100 GLY A O 1
ATOM 791 N N . PHE A 1 101 ? 14.074 7.236 0.597 1.00 94.12 101 PHE A N 1
ATOM 792 C CA . PHE A 1 101 ? 13.262 6.507 -0.380 1.00 94.12 101 PHE A CA 1
ATOM 793 C C . PHE A 1 101 ? 13.418 7.038 -1.815 1.00 94.12 101 PHE A C 1
ATOM 795 O O . PHE A 1 101 ? 13.773 8.189 -2.045 1.00 94.12 101 PHE A O 1
ATOM 802 N N . ALA A 1 102 ? 13.075 6.223 -2.806 1.00 96.56 102 ALA A N 1
ATOM 803 C CA . ALA A 1 102 ? 12.939 6.611 -4.204 1.00 96.56 102 ALA A CA 1
ATOM 804 C C . ALA A 1 102 ? 11.482 6.459 -4.643 1.00 96.56 102 ALA A C 1
ATOM 806 O O . ALA A 1 102 ? 10.815 5.499 -4.259 1.00 96.56 102 ALA A O 1
ATOM 807 N N . LYS A 1 103 ? 10.996 7.384 -5.473 1.00 97.50 103 LYS A N 1
ATOM 808 C CA . LYS A 1 103 ? 9.727 7.239 -6.197 1.00 97.50 103 LYS A CA 1
ATOM 809 C C . LYS A 1 103 ? 10.022 6.780 -7.621 1.00 97.50 103 LYS A C 1
ATOM 811 O O . LYS A 1 103 ? 10.739 7.470 -8.343 1.00 97.50 103 LYS A O 1
ATOM 816 N N . ILE A 1 104 ? 9.459 5.648 -8.021 1.00 98.38 104 ILE A N 1
ATOM 817 C CA . ILE A 1 104 ? 9.644 5.018 -9.329 1.00 98.38 104 ILE A CA 1
ATOM 818 C C . ILE A 1 104 ? 8.349 5.217 -10.108 1.00 98.38 104 ILE A C 1
ATOM 820 O O . ILE A 1 104 ? 7.377 4.508 -9.870 1.00 98.38 104 ILE A O 1
ATOM 824 N N . ASN A 1 105 ? 8.310 6.192 -11.016 1.00 98.19 105 ASN A N 1
ATOM 825 C CA . ASN A 1 105 ? 7.175 6.342 -11.926 1.00 98.19 105 ASN A CA 1
ATOM 826 C C . ASN A 1 105 ? 7.422 5.467 -13.153 1.00 98.19 105 ASN A C 1
ATOM 828 O O . ASN A 1 105 ? 8.485 5.550 -13.777 1.00 98.19 105 ASN A O 1
ATOM 832 N N . TYR A 1 106 ? 6.442 4.655 -13.519 1.00 98.44 106 TYR A N 1
ATOM 833 C CA . TYR A 1 106 ? 6.546 3.723 -14.632 1.00 98.44 106 TYR A CA 1
ATOM 834 C C . TYR A 1 106 ? 5.288 3.755 -15.493 1.00 98.44 106 TYR A C 1
ATOM 836 O O . TYR A 1 106 ? 4.223 4.232 -15.093 1.00 98.44 106 TYR A O 1
ATOM 844 N N . ARG A 1 107 ? 5.437 3.225 -16.702 1.00 98.25 107 ARG A N 1
ATOM 845 C CA . ARG A 1 107 ? 4.385 3.090 -17.697 1.00 98.25 107 ARG A CA 1
ATOM 846 C C . ARG A 1 107 ? 4.249 1.637 -18.120 1.00 98.25 107 ARG A C 1
ATOM 848 O O . ARG A 1 107 ? 5.247 0.967 -18.376 1.00 98.25 107 ARG A O 1
ATOM 855 N N . ILE A 1 108 ? 3.010 1.182 -18.246 1.00 98.25 108 ILE A N 1
ATOM 856 C CA . ILE A 1 108 ? 2.635 -0.087 -18.864 1.00 98.25 108 ILE A CA 1
ATOM 857 C C . ILE A 1 108 ? 2.042 0.244 -20.226 1.00 98.25 108 ILE A C 1
ATOM 859 O O . ILE A 1 108 ? 1.015 0.914 -20.303 1.00 98.25 108 ILE A O 1
ATOM 863 N N . THR A 1 109 ? 2.702 -0.187 -21.294 1.00 98.12 109 THR A N 1
ATOM 864 C CA . THR A 1 109 ? 2.301 0.109 -22.673 1.00 98.12 109 THR A CA 1
ATOM 865 C C . THR A 1 109 ? 1.798 -1.160 -23.344 1.00 98.12 109 THR A C 1
ATOM 867 O O . THR A 1 109 ? 2.508 -2.163 -23.361 1.00 98.12 109 THR A O 1
ATOM 870 N N . THR A 1 110 ? 0.594 -1.094 -23.899 1.00 95.81 110 THR A N 1
ATOM 871 C CA . THR A 1 110 ? -0.011 -2.111 -24.776 1.00 95.81 110 THR A CA 1
ATOM 872 C C . THR A 1 110 ? -0.049 -1.574 -26.211 1.00 95.81 110 THR A C 1
ATOM 874 O O . THR A 1 110 ? 0.403 -0.456 -26.463 1.00 95.81 110 THR A O 1
ATOM 877 N N . THR A 1 111 ? -0.605 -2.330 -27.159 1.00 92.56 111 THR A N 1
ATOM 878 C CA . THR A 1 111 ? -0.822 -1.841 -28.532 1.00 92.56 111 THR A CA 1
ATOM 879 C C . THR A 1 111 ? -1.751 -0.623 -28.588 1.00 92.56 111 THR A C 1
ATOM 881 O O . THR A 1 111 ? -1.499 0.288 -29.373 1.00 92.56 111 THR A O 1
ATOM 884 N N . ASP A 1 112 ? -2.777 -0.580 -27.733 1.00 92.75 112 ASP A N 1
ATOM 885 C CA . ASP A 1 112 ? -3.877 0.387 -27.858 1.00 92.75 112 ASP A CA 1
ATOM 886 C C . ASP A 1 112 ? -3.845 1.500 -26.806 1.00 92.75 112 ASP A C 1
ATOM 888 O O . ASP A 1 112 ? -4.452 2.557 -26.982 1.00 92.75 112 ASP A O 1
ATOM 892 N N . THR A 1 113 ? -3.167 1.273 -25.681 1.00 95.62 113 THR A N 1
ATOM 893 C CA . THR A 1 113 ? -3.222 2.177 -24.529 1.00 95.62 113 THR A CA 1
ATOM 894 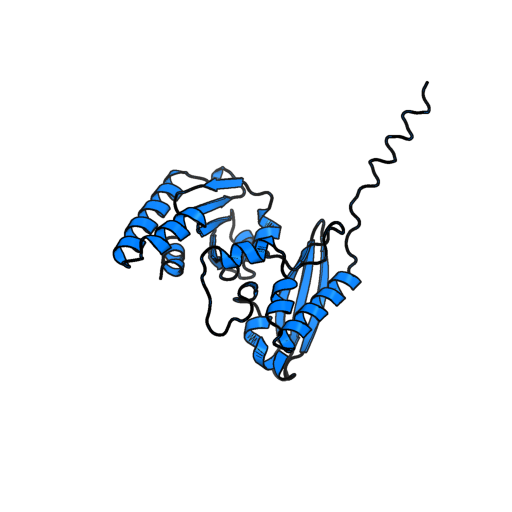C C . THR A 1 113 ? -1.963 2.124 -23.670 1.00 95.62 113 THR A C 1
ATOM 896 O O . THR A 1 113 ? -1.180 1.169 -23.719 1.00 95.62 113 THR A O 1
ATOM 899 N N . ALA A 1 114 ? -1.787 3.159 -22.852 1.00 95.88 114 ALA A N 1
ATOM 900 C CA . ALA A 1 114 ? -0.737 3.257 -21.859 1.00 95.88 114 ALA A CA 1
ATOM 901 C C . ALA A 1 114 ? -1.317 3.623 -20.489 1.00 95.88 114 ALA A C 1
ATOM 903 O O . ALA A 1 114 ? -2.141 4.527 -20.366 1.00 95.88 114 ALA A O 1
ATOM 904 N N . TYR A 1 115 ? -0.823 2.952 -19.455 1.00 96.19 115 TYR A N 1
ATOM 905 C CA . TYR A 1 115 ? -1.153 3.220 -18.060 1.00 96.19 115 TYR A CA 1
ATOM 906 C C . TYR A 1 115 ? 0.090 3.723 -17.342 1.00 96.19 115 TYR A C 1
ATOM 908 O O . TYR A 1 115 ? 1.174 3.190 -17.562 1.00 96.19 115 TYR A O 1
ATOM 916 N N . THR A 1 116 ? -0.056 4.716 -16.475 1.00 95.62 116 THR A N 1
ATOM 917 C CA . THR A 1 116 ? 1.032 5.220 -15.629 1.00 95.62 116 THR A CA 1
ATOM 918 C C . THR A 1 116 ? 0.704 4.990 -14.171 1.00 95.62 116 THR A C 1
ATOM 920 O O . THR A 1 116 ? -0.450 5.150 -13.773 1.00 95.62 116 THR A O 1
ATOM 923 N N . ASP A 1 117 ? 1.717 4.663 -13.385 1.00 96.38 117 ASP A N 1
ATOM 924 C CA . ASP A 1 117 ? 1.587 4.463 -11.947 1.00 96.38 117 ASP A CA 1
ATOM 925 C C . ASP A 1 117 ? 2.955 4.662 -11.272 1.00 96.38 117 ASP A C 1
ATOM 927 O O . ASP A 1 117 ? 3.955 4.956 -11.944 1.00 96.38 117 ASP A O 1
ATOM 931 N N . ALA A 1 118 ? 3.004 4.564 -9.946 1.00 96.75 118 ALA A N 1
ATOM 932 C CA . ALA A 1 118 ? 4.227 4.732 -9.184 1.00 96.75 118 ALA A CA 1
ATOM 933 C C . ALA A 1 118 ? 4.370 3.721 -8.046 1.00 96.75 118 ALA A C 1
ATOM 935 O O . ALA A 1 118 ? 3.432 3.455 -7.301 1.00 96.75 118 ALA A O 1
ATOM 936 N N . HIS A 1 119 ? 5.603 3.258 -7.856 1.00 97.50 119 HIS A N 1
ATOM 937 C CA . HIS A 1 119 ? 6.033 2.526 -6.668 1.00 97.50 119 HIS A CA 1
ATOM 938 C C . HIS A 1 119 ? 7.030 3.352 -5.863 1.00 97.50 119 HIS A C 1
ATOM 940 O O . HIS A 1 119 ? 7.648 4.291 -6.373 1.00 97.50 119 HIS A O 1
ATOM 946 N N . PHE A 1 120 ? 7.213 2.982 -4.600 1.00 97.38 120 PHE A N 1
ATOM 947 C CA . PHE A 1 120 ? 8.239 3.553 -3.738 1.00 97.38 120 PHE A CA 1
ATOM 948 C C . PHE A 1 120 ? 9.216 2.460 -3.318 1.00 97.38 120 PHE A C 1
ATOM 950 O O . PHE A 1 120 ? 8.806 1.325 -3.090 1.00 97.38 120 PHE A O 1
ATOM 957 N N . ALA A 1 121 ? 10.496 2.801 -3.203 1.00 97.12 121 ALA A N 1
ATOM 958 C CA . ALA A 1 121 ? 11.540 1.896 -2.734 1.00 97.12 121 ALA A CA 1
ATOM 959 C C . ALA A 1 121 ? 12.357 2.549 -1.618 1.00 97.12 121 ALA A C 1
ATOM 961 O O . ALA A 1 121 ? 12.611 3.749 -1.667 1.00 97.12 121 ALA A O 1
ATOM 962 N N . VAL A 1 122 ? 12.784 1.778 -0.623 1.00 93.69 122 VAL A N 1
ATOM 963 C CA . VAL A 1 122 ? 13.713 2.246 0.416 1.00 93.69 122 VAL A CA 1
ATOM 964 C C . VAL A 1 122 ? 15.107 2.406 -0.183 1.00 93.69 122 VAL A C 1
ATOM 966 O O . VAL A 1 122 ? 15.558 1.536 -0.923 1.00 93.69 122 VAL A O 1
ATOM 969 N N . THR A 1 123 ? 15.795 3.504 0.139 1.00 89.44 123 THR A N 1
ATOM 970 C CA . THR A 1 123 ? 17.128 3.814 -0.420 1.00 89.44 123 THR A CA 1
ATOM 971 C C . THR A 1 123 ? 18.251 3.800 0.609 1.00 89.44 123 THR A C 1
ATOM 973 O O . THR A 1 123 ? 19.390 4.100 0.265 1.00 89.44 123 THR A O 1
ATOM 976 N N . THR A 1 124 ? 17.989 3.457 1.869 1.00 82.88 124 THR A N 1
ATOM 977 C CA . THR A 1 124 ? 19.039 3.387 2.892 1.00 82.88 124 THR A CA 1
ATOM 978 C C . THR A 1 124 ? 19.922 2.151 2.667 1.00 82.88 124 THR A C 1
ATOM 980 O O . THR A 1 124 ? 19.447 1.031 2.794 1.00 82.88 124 THR A O 1
ATOM 983 N N . ALA A 1 125 ? 21.226 2.304 2.386 1.00 68.81 125 ALA A N 1
ATOM 984 C CA . ALA A 1 125 ? 22.098 1.148 2.083 1.00 68.81 125 ALA A CA 1
ATOM 985 C C . ALA A 1 125 ? 22.379 0.224 3.280 1.00 68.81 125 ALA A C 1
ATOM 987 O O . ALA A 1 125 ? 23.092 -0.767 3.152 1.00 68.81 125 ALA A O 1
ATOM 988 N N . THR A 1 126 ? 21.845 0.535 4.463 1.00 71.06 126 THR A N 1
ATOM 989 C CA . THR A 1 126 ? 21.839 -0.395 5.599 1.00 71.06 126 THR A CA 1
ATOM 990 C C . THR A 1 126 ? 20.832 -1.532 5.424 1.00 71.06 126 THR A C 1
ATOM 992 O O . THR A 1 126 ? 20.842 -2.466 6.222 1.00 71.06 126 THR A O 1
ATOM 995 N N . VAL A 1 127 ? 19.950 -1.446 4.426 1.00 72.44 127 VAL A N 1
ATOM 996 C CA . VAL A 1 127 ? 19.000 -2.495 4.058 1.00 72.44 127 VAL A CA 1
ATOM 997 C C . VAL A 1 127 ? 19.143 -2.827 2.577 1.00 72.44 127 VAL A C 1
ATOM 999 O O . VAL A 1 127 ? 19.585 -1.999 1.782 1.00 72.44 127 VAL A O 1
ATOM 1002 N N . GLU A 1 128 ? 18.764 -4.045 2.201 1.00 83.62 128 GLU A N 1
ATOM 1003 C CA . GLU A 1 128 ? 18.567 -4.376 0.790 1.00 83.62 128 GLU A CA 1
ATOM 1004 C C . GLU A 1 128 ? 17.457 -3.486 0.199 1.00 83.62 128 GLU A C 1
ATOM 1006 O O . GLU A 1 128 ? 16.506 -3.135 0.920 1.00 83.62 128 GLU A O 1
ATOM 1011 N N . PRO A 1 129 ? 17.553 -3.106 -1.092 1.00 89.12 129 PRO A N 1
ATOM 1012 C CA . PRO A 1 129 ? 16.478 -2.379 -1.742 1.00 89.12 129 PRO A CA 1
ATOM 1013 C C . PRO A 1 129 ? 15.177 -3.165 -1.596 1.00 89.12 129 PRO A C 1
ATOM 1015 O O . PRO A 1 129 ? 15.125 -4.370 -1.825 1.00 89.12 129 PRO A O 1
ATOM 1018 N N . SER A 1 130 ? 14.124 -2.476 -1.172 1.00 95.50 130 SER A N 1
ATOM 1019 C CA . SER A 1 130 ? 12.802 -3.073 -1.027 1.00 95.50 130 SER A CA 1
ATOM 1020 C C . SER A 1 130 ? 11.727 -2.065 -1.385 1.00 95.50 130 SER A C 1
ATOM 1022 O O . SER A 1 130 ? 11.853 -0.873 -1.090 1.00 95.50 130 SER A O 1
ATOM 1024 N N . LEU A 1 131 ? 10.656 -2.546 -2.008 1.00 97.62 131 LEU A N 1
ATOM 1025 C CA . LEU A 1 131 ? 9.449 -1.775 -2.231 1.00 97.62 131 LEU A CA 1
ATOM 1026 C C . LEU A 1 131 ? 8.778 -1.461 -0.897 1.00 97.62 131 LEU A C 1
ATOM 1028 O O . LEU A 1 131 ? 8.799 -2.256 0.049 1.00 97.62 131 LEU A O 1
ATOM 1032 N N . THR A 1 132 ? 8.179 -0.282 -0.830 1.00 96.44 132 THR A N 1
ATOM 1033 C CA . THR A 1 132 ? 7.460 0.206 0.339 1.00 96.44 132 THR A CA 1
ATOM 1034 C C . THR A 1 132 ? 6.157 0.866 -0.072 1.00 96.44 132 THR A C 1
ATOM 1036 O O . THR A 1 132 ? 6.048 1.435 -1.158 1.00 96.44 132 THR A O 1
ATOM 1039 N N . SER A 1 133 ? 5.161 0.815 0.808 1.00 95.69 133 SER A N 1
ATOM 1040 C CA . SER A 1 133 ? 3.910 1.543 0.594 1.00 95.69 133 SER A CA 1
ATOM 1041 C C . SER A 1 133 ? 4.121 3.059 0.678 1.00 95.69 133 SER A C 1
ATOM 1043 O O . SER A 1 133 ? 4.962 3.546 1.442 1.00 95.69 133 SER A O 1
ATOM 1045 N N . SER A 1 134 ? 3.308 3.814 -0.067 1.00 94.81 134 SER A N 1
ATOM 1046 C CA . SER A 1 134 ? 3.171 5.270 0.099 1.00 94.81 134 SER A CA 1
ATOM 1047 C C . SER A 1 134 ? 2.770 5.622 1.530 1.00 94.81 134 SER A C 1
ATOM 1049 O O . SER A 1 134 ? 3.291 6.578 2.098 1.00 94.81 134 SER A O 1
ATOM 1051 N N . LEU A 1 135 ? 1.887 4.812 2.125 1.00 94.75 135 LEU A N 1
ATOM 1052 C CA . LEU A 1 135 ? 1.433 4.968 3.500 1.00 94.75 135 LEU A CA 1
ATOM 1053 C C . LEU A 1 135 ? 2.626 5.026 4.450 1.00 94.75 135 LEU A C 1
ATOM 1055 O O . LEU A 1 135 ? 2.781 6.011 5.162 1.00 94.75 135 LEU A O 1
ATOM 1059 N N . ARG A 1 136 ? 3.538 4.049 4.392 1.00 93.12 136 ARG A N 1
ATOM 1060 C CA . ARG A 1 136 ? 4.721 4.086 5.254 1.00 93.12 136 ARG A CA 1
ATOM 1061 C C . ARG A 1 136 ? 5.618 5.285 4.962 1.00 93.12 136 ARG A C 1
ATOM 1063 O O . ARG A 1 136 ? 6.054 5.937 5.900 1.00 93.12 136 ARG A O 1
ATOM 1070 N N . VAL A 1 137 ? 5.876 5.584 3.688 1.00 94.69 137 VAL A N 1
ATOM 1071 C CA . VAL A 1 137 ? 6.770 6.687 3.290 1.00 94.69 137 VAL A CA 1
ATOM 1072 C C . VAL A 1 137 ? 6.308 8.028 3.858 1.00 94.69 137 VAL A C 1
ATOM 1074 O O . VAL A 1 137 ? 7.130 8.812 4.327 1.00 94.69 137 VAL A O 1
ATOM 1077 N N . PHE A 1 138 ? 5.007 8.309 3.813 1.00 94.94 138 PHE A N 1
ATOM 1078 C CA . PHE A 1 138 ? 4.491 9.631 4.162 1.00 94.94 138 PHE A CA 1
ATOM 1079 C C . PHE A 1 138 ? 4.006 9.747 5.609 1.00 94.94 138 PHE A C 1
ATOM 1081 O O . PHE A 1 138 ? 3.936 10.869 6.110 1.00 94.94 138 PHE A O 1
ATOM 1088 N N . THR A 1 139 ? 3.720 8.631 6.293 1.0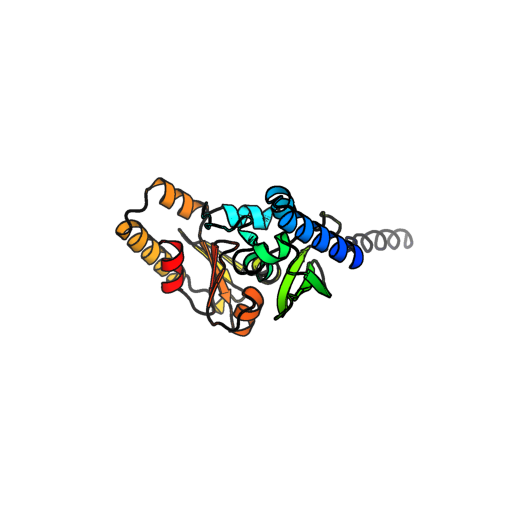0 94.88 139 THR A N 1
ATOM 1089 C CA . THR A 1 139 ? 3.210 8.645 7.676 1.00 94.88 139 THR A CA 1
ATOM 1090 C C . THR A 1 139 ? 4.202 8.130 8.721 1.00 94.88 139 THR A C 1
ATOM 1092 O O . THR A 1 139 ? 3.819 7.978 9.877 1.00 94.88 139 THR A O 1
ATOM 1095 N N . GLU A 1 140 ? 5.458 7.830 8.366 1.00 90.88 140 GLU A N 1
ATOM 1096 C CA . GLU A 1 140 ? 6.451 7.273 9.307 1.00 90.88 140 GLU A CA 1
ATOM 1097 C C . GLU A 1 140 ? 6.652 8.146 10.556 1.00 90.88 140 GLU A C 1
ATOM 1099 O O . GLU A 1 140 ? 6.816 7.631 11.658 1.00 90.88 140 GLU A O 1
ATOM 1104 N N . SER A 1 141 ? 6.613 9.468 10.388 1.00 92.19 141 SER A N 1
ATOM 1105 C CA . SER A 1 141 ? 6.816 10.445 11.463 1.00 92.19 141 SER A CA 1
ATOM 1106 C C . SER A 1 141 ? 5.525 10.958 12.102 1.00 92.19 141 SER A C 1
ATOM 1108 O O . SER A 1 141 ? 5.578 11.908 12.880 1.00 92.19 141 SER A O 1
ATOM 1110 N N . TRP A 1 142 ? 4.372 10.396 11.736 1.00 95.56 142 TRP A N 1
ATOM 1111 C CA . TRP A 1 142 ? 3.077 10.846 12.242 1.00 95.56 142 TRP A CA 1
ATOM 1112 C C . TRP A 1 142 ? 2.800 10.253 13.622 1.00 95.56 142 TRP A C 1
ATOM 1114 O O . TRP A 1 142 ? 3.253 9.152 13.949 1.00 95.56 142 TRP A O 1
ATOM 1124 N N . ASP A 1 143 ? 2.030 10.987 14.419 1.00 95.56 143 ASP A N 1
ATOM 1125 C CA . ASP A 1 143 ? 1.597 10.532 15.731 1.00 95.56 143 ASP A CA 1
ATOM 1126 C C . ASP A 1 143 ? 0.599 9.380 15.599 1.00 95.56 143 ASP A C 1
ATOM 1128 O O . ASP A 1 143 ? -0.098 9.228 14.589 1.00 95.56 143 ASP A O 1
ATOM 1132 N N . GLN A 1 144 ? 0.531 8.557 16.646 1.00 94.94 144 GLN A N 1
ATOM 1133 C CA . GLN A 1 144 ? -0.340 7.391 16.692 1.00 94.94 144 GLN A CA 1
ATOM 1134 C C . GLN A 1 144 ? -1.153 7.374 17.983 1.00 94.94 144 GLN A C 1
ATOM 1136 O O . GLN A 1 144 ? -0.650 7.696 19.062 1.00 94.94 144 GLN A O 1
ATOM 1141 N N . SER A 1 145 ? -2.416 6.971 17.878 1.00 93.94 145 SER A N 1
ATOM 1142 C CA . SER A 1 145 ? -3.286 6.728 19.024 1.00 93.94 145 SER A CA 1
ATOM 1143 C C . SER A 1 145 ? -4.051 5.430 18.846 1.00 93.94 145 SER A C 1
ATOM 1145 O O . SER A 1 145 ? -4.627 5.160 17.794 1.00 93.94 145 SER A O 1
ATOM 1147 N N . GLU A 1 146 ? -4.074 4.639 19.910 1.00 94.38 146 GLU A N 1
ATOM 1148 C CA . GLU A 1 146 ? -4.682 3.321 19.907 1.00 94.38 146 GLU A CA 1
ATOM 1149 C C . GLU A 1 146 ? -6.135 3.356 20.402 1.00 94.38 146 GLU A C 1
ATOM 1151 O O . GLU A 1 146 ? -6.449 3.877 21.485 1.00 94.38 146 GLU A O 1
ATOM 1156 N N . GLY A 1 147 ? -7.010 2.739 19.611 1.00 94.31 147 GLY A N 1
ATOM 1157 C CA . GLY A 1 147 ? -8.333 2.263 20.000 1.00 94.31 147 GLY A CA 1
ATOM 1158 C C . GLY A 1 147 ? -8.334 0.754 20.265 1.00 94.31 147 GLY A C 1
ATOM 1159 O O . GLY A 1 147 ? -7.286 0.098 20.330 1.00 94.31 147 GLY A O 1
ATOM 1160 N N . LYS A 1 148 ? -9.534 0.195 20.431 1.00 95.94 148 LYS A N 1
ATOM 1161 C CA . LYS A 1 148 ? -9.762 -1.234 20.673 1.00 95.94 148 LYS A CA 1
ATOM 1162 C C . LYS A 1 148 ? -9.680 -2.062 19.393 1.00 95.94 148 LYS A C 1
ATOM 1164 O O . LYS A 1 148 ? -9.147 -3.167 19.438 1.00 95.94 148 LYS A O 1
ATOM 1169 N N . TYR A 1 149 ? -10.212 -1.555 18.282 1.00 95.31 149 TYR A N 1
ATOM 1170 C CA . TYR A 1 149 ? -10.177 -2.218 16.971 1.00 95.31 149 TYR A CA 1
ATOM 1171 C C . TYR A 1 149 ? -9.417 -1.414 15.920 1.00 95.31 149 TYR A C 1
ATOM 1173 O O . TYR A 1 149 ? -9.124 -1.945 14.850 1.00 95.31 149 TYR A O 1
ATOM 1181 N N . LEU A 1 150 ? -9.125 -0.145 16.205 1.00 93.44 150 LEU A N 1
ATOM 1182 C CA . LEU A 1 150 ? -8.515 0.791 15.270 1.00 93.44 150 LEU A CA 1
ATOM 1183 C C . LEU A 1 150 ? -7.224 1.368 15.849 1.00 93.44 150 LEU A C 1
ATOM 1185 O O . LEU A 1 150 ? -7.176 1.684 17.035 1.00 93.44 150 LEU A O 1
ATOM 1189 N N . ASP A 1 151 ? -6.224 1.577 14.998 1.00 92.75 151 ASP A N 1
ATOM 1190 C CA . ASP A 1 151 ? -5.076 2.435 15.295 1.00 92.75 151 ASP A CA 1
ATOM 1191 C C . ASP A 1 151 ? -5.134 3.668 14.401 1.00 92.75 151 ASP A C 1
ATOM 1193 O O . ASP A 1 151 ? -5.093 3.571 13.171 1.00 92.75 151 ASP A O 1
ATOM 1197 N N . LEU A 1 152 ? -5.236 4.835 15.028 1.00 93.62 152 LEU A N 1
ATOM 1198 C CA . LEU A 1 152 ? -5.275 6.112 14.339 1.00 93.62 152 LEU A CA 1
ATOM 1199 C C . LEU A 1 152 ? -3.854 6.641 14.149 1.00 93.62 152 LEU A C 1
ATOM 1201 O O . LEU A 1 152 ? -3.109 6.768 15.116 1.00 93.62 152 LEU A O 1
ATOM 1205 N N . VAL A 1 153 ? -3.519 7.020 12.922 1.00 95.38 153 VAL A N 1
ATOM 1206 C CA . VAL A 1 153 ? -2.284 7.708 12.542 1.00 95.38 153 VAL A CA 1
ATOM 1207 C C . VAL A 1 153 ? -2.655 9.101 12.046 1.00 95.38 153 VAL A C 1
ATOM 1209 O O . VAL A 1 153 ? -3.513 9.231 11.174 1.00 95.38 153 VAL A O 1
ATOM 1212 N N . TYR A 1 154 ? -2.045 10.147 12.595 1.00 94.62 154 TYR A N 1
ATOM 1213 C CA . TYR A 1 154 ? -2.407 11.534 12.291 1.00 94.62 154 TYR A CA 1
ATOM 1214 C C . TYR A 1 154 ? -1.202 12.468 12.402 1.00 94.62 154 TYR A C 1
ATOM 1216 O O . TYR A 1 154 ? -0.281 12.241 13.182 1.00 94.62 154 TYR A O 1
ATOM 1224 N N . ARG A 1 155 ? -1.207 13.542 11.611 1.00 89.38 155 ARG A N 1
ATOM 1225 C CA . ARG A 1 155 ? -0.071 14.470 11.534 1.00 89.38 155 ARG A CA 1
ATOM 1226 C C . ARG A 1 155 ? -0.111 15.607 12.557 1.00 89.38 155 ARG A C 1
ATOM 1228 O O . ARG A 1 155 ? 0.933 16.006 13.061 1.00 89.38 155 ARG A O 1
ATOM 1235 N N . ASP A 1 156 ? -1.294 16.164 12.811 1.00 88.62 156 ASP A N 1
ATOM 1236 C CA . ASP A 1 156 ? -1.509 17.267 13.757 1.00 88.62 156 ASP A CA 1
ATOM 1237 C C . ASP A 1 156 ? -2.498 16.807 14.831 1.00 88.62 156 ASP A C 1
ATOM 1239 O O . ASP A 1 156 ? -3.576 16.290 14.528 1.00 88.62 156 ASP A O 1
ATOM 1243 N N . GLN A 1 157 ? -2.146 17.030 16.095 1.00 88.12 157 GLN A N 1
ATOM 1244 C CA . GLN A 1 157 ? -2.989 16.742 17.250 1.00 88.12 157 GLN A CA 1
ATOM 1245 C C . GLN A 1 157 ? -4.364 17.429 17.189 1.00 88.12 157 GLN A C 1
ATOM 1247 O O . GLN A 1 157 ? -5.304 16.952 17.815 1.00 88.12 157 GLN A O 1
ATOM 1252 N N . LYS A 1 158 ? -4.532 18.506 16.412 1.00 89.75 158 LYS A N 1
ATOM 1253 C CA . LYS A 1 158 ? -5.847 19.127 16.169 1.00 89.75 158 LYS A CA 1
ATOM 1254 C C . LYS A 1 158 ? -6.821 18.240 15.396 1.00 89.75 158 LYS A C 1
ATOM 1256 O O . LYS A 1 158 ? -8.022 18.459 15.488 1.00 89.75 158 LYS A O 1
ATOM 1261 N N . LEU A 1 159 ? -6.318 17.280 14.621 1.00 84.88 159 LEU A N 1
ATOM 1262 C CA . LEU A 1 159 ? -7.148 16.295 13.924 1.00 84.88 159 LEU A CA 1
ATOM 1263 C C . LEU A 1 159 ? -7.634 15.197 14.886 1.00 84.88 159 LEU A C 1
ATOM 1265 O O . LEU A 1 159 ? -8.586 14.478 14.590 1.00 84.88 159 LEU A O 1
ATOM 1269 N N . PHE A 1 160 ? -6.971 15.051 16.035 1.00 88.81 160 PHE A N 1
ATOM 1270 C CA . PHE A 1 160 ? -7.247 14.005 17.002 1.00 88.81 160 PHE A CA 1
ATOM 1271 C C . PHE A 1 160 ? -8.331 14.420 18.001 1.00 88.8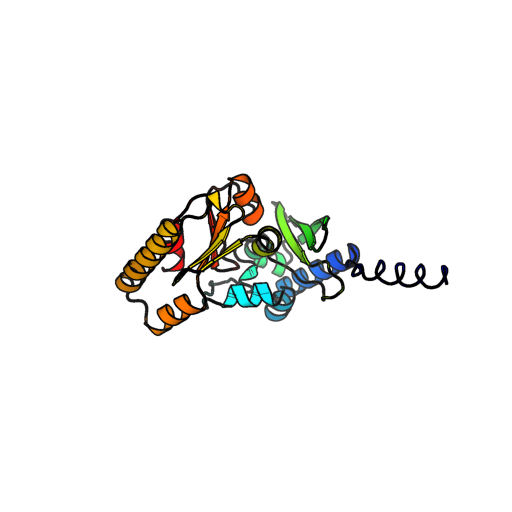1 160 PHE A C 1
ATOM 1273 O O . PHE A 1 160 ? -8.151 15.325 18.814 1.00 88.81 160 PHE A O 1
ATOM 1280 N N . GLU A 1 161 ? -9.418 13.652 18.021 1.00 89.81 161 GLU A N 1
ATOM 1281 C CA . GLU A 1 161 ? -10.425 13.694 19.078 1.00 89.81 161 GLU A CA 1
ATOM 1282 C C . GLU A 1 161 ? -10.697 12.274 19.573 1.00 89.81 161 GLU A C 1
ATOM 1284 O O . GLU A 1 161 ? -11.174 11.417 18.823 1.00 89.81 161 GLU A O 1
ATOM 1289 N N . ARG A 1 162 ? -10.420 12.015 20.858 1.00 91.00 162 ARG A N 1
ATOM 1290 C CA . ARG A 1 162 ? -10.570 10.674 21.446 1.00 91.00 162 ARG A CA 1
ATOM 1291 C C . ARG A 1 162 ? -11.988 10.113 21.292 1.00 91.00 162 ARG A C 1
ATOM 1293 O O . ARG A 1 162 ? -12.143 8.926 21.021 1.00 91.00 162 ARG A O 1
ATOM 1300 N N . SER A 1 163 ? -13.003 10.971 21.390 1.00 92.38 163 SER A N 1
ATOM 1301 C CA . SER A 1 163 ? -14.410 10.599 21.215 1.00 92.38 163 SER A CA 1
ATOM 1302 C C . SER A 1 163 ? -14.711 9.980 19.851 1.00 92.38 163 SER A C 1
ATOM 1304 O O . SER A 1 163 ? -15.582 9.119 19.769 1.00 92.38 163 SER A O 1
ATOM 1306 N N . ASN A 1 164 ? -13.990 10.367 18.793 1.00 90.81 164 ASN A N 1
ATOM 1307 C CA . ASN A 1 164 ? -14.211 9.823 17.453 1.00 90.81 164 ASN A CA 1
ATOM 1308 C C . ASN A 1 164 ? -13.667 8.394 17.329 1.00 90.81 164 ASN A C 1
ATOM 1310 O O . ASN A 1 164 ? -14.299 7.561 16.683 1.00 90.81 164 ASN A O 1
ATOM 1314 N N . ILE A 1 165 ? -12.553 8.081 18.003 1.00 91.25 165 ILE A N 1
ATOM 1315 C CA . ILE A 1 165 ? -12.029 6.707 18.089 1.00 91.25 165 ILE A CA 1
ATOM 1316 C C . ILE A 1 165 ? -12.985 5.833 18.897 1.00 91.25 165 ILE A C 1
ATOM 1318 O O . ILE A 1 165 ? -13.368 4.761 18.436 1.00 91.25 165 ILE A O 1
ATOM 1322 N N . ASP A 1 166 ? -13.422 6.309 20.065 1.00 93.44 166 ASP A N 1
ATOM 1323 C CA . ASP A 1 166 ? -14.328 5.544 20.923 1.00 93.44 166 ASP A CA 1
ATOM 1324 C C . ASP A 1 166 ? -15.677 5.280 20.213 1.00 93.44 166 ASP A C 1
ATOM 1326 O O . ASP A 1 166 ? -16.236 4.186 20.316 1.00 93.44 166 ASP A O 1
ATOM 1330 N N . ALA A 1 167 ? -16.189 6.249 19.440 1.00 93.69 167 ALA A N 1
ATOM 1331 C CA . ALA A 1 167 ? -17.391 6.081 18.620 1.00 93.69 167 ALA A CA 1
ATOM 1332 C C . ALA A 1 167 ? -17.185 5.083 17.466 1.00 93.69 167 ALA A C 1
ATOM 1334 O O . ALA A 1 167 ? -18.064 4.265 17.185 1.00 93.69 167 ALA A O 1
ATOM 1335 N N . ALA A 1 168 ? -16.021 5.111 16.818 1.00 93.38 168 ALA A N 1
ATOM 1336 C CA . ALA A 1 168 ? -15.675 4.156 15.774 1.00 93.38 168 ALA A CA 1
ATOM 1337 C C . ALA A 1 168 ? -15.536 2.726 16.326 1.00 93.38 168 ALA A C 1
ATOM 1339 O O . ALA A 1 168 ? -16.066 1.791 15.728 1.00 93.38 168 ALA A O 1
ATOM 1340 N N . ASP A 1 169 ? -14.926 2.550 17.501 1.00 94.88 169 ASP A N 1
ATOM 1341 C CA . ASP A 1 169 ? -14.860 1.255 18.184 1.00 94.88 169 ASP A CA 1
ATOM 1342 C C . ASP A 1 169 ? -16.265 0.722 18.511 1.00 94.88 169 ASP A C 1
ATOM 1344 O O . ASP A 1 169 ? -16.558 -0.445 18.250 1.00 94.88 169 ASP A O 1
ATOM 1348 N N . GLN A 1 170 ? -17.170 1.570 19.016 1.00 95.31 170 GLN A N 1
ATOM 1349 C CA . GLN A 1 170 ? -18.567 1.183 19.266 1.00 95.31 170 GLN A CA 1
ATOM 1350 C C . GLN A 1 170 ? -19.290 0.761 17.979 1.00 95.31 170 GLN A C 1
ATOM 1352 O O . GLN A 1 170 ? -20.050 -0.213 17.981 1.00 95.31 170 GLN A O 1
ATOM 1357 N N . PHE A 1 171 ? -19.041 1.463 16.871 1.00 95.62 171 PHE A N 1
ATOM 1358 C CA . PHE A 1 171 ? -19.582 1.095 15.566 1.00 95.62 171 PHE A CA 1
ATOM 1359 C C . PHE A 1 171 ? -19.064 -0.273 15.102 1.00 95.62 171 PHE A C 1
ATOM 1361 O O . PHE A 1 171 ? -19.859 -1.104 14.652 1.00 95.62 171 PHE A O 1
ATOM 1368 N N . VAL A 1 172 ? -17.764 -0.545 15.263 1.00 95.62 172 VAL A N 1
ATOM 1369 C CA . VAL A 1 172 ? -17.181 -1.863 14.976 1.00 95.62 172 VAL A CA 1
ATOM 1370 C C . VAL A 1 172 ? -17.862 -2.931 15.831 1.00 95.62 172 VAL A C 1
ATOM 1372 O O . VAL A 1 172 ? -18.334 -3.919 15.280 1.00 95.62 172 VAL A O 1
ATOM 1375 N N . GLU A 1 173 ? -18.014 -2.730 17.143 1.00 95.69 173 GLU A N 1
ATOM 1376 C CA . GLU A 1 173 ? -18.673 -3.701 18.036 1.00 95.69 173 GLU A CA 1
ATOM 1377 C C . GLU A 1 173 ? -20.102 -4.040 17.616 1.00 95.69 173 GLU A C 1
ATOM 1379 O O . GLU A 1 173 ? -20.489 -5.214 17.573 1.00 95.69 173 GLU A O 1
ATOM 1384 N N . ALA A 1 174 ? -20.890 -3.017 17.289 1.00 95.50 174 ALA A N 1
ATOM 1385 C CA . ALA A 1 174 ? -22.251 -3.203 16.810 1.00 95.50 174 ALA A CA 1
ATOM 1386 C C . ALA A 1 174 ? -22.273 -3.971 15.480 1.00 95.50 174 ALA A C 1
ATOM 1388 O O . ALA A 1 174 ? -23.088 -4.882 15.296 1.00 95.50 174 ALA A O 1
ATOM 1389 N N . THR A 1 175 ? -21.349 -3.648 14.575 1.00 95.44 175 THR A N 1
ATOM 1390 C CA . THR A 1 175 ? -21.266 -4.245 13.240 1.00 95.44 175 THR A CA 1
ATOM 1391 C C . THR A 1 175 ? -20.812 -5.701 13.300 1.00 95.44 175 THR A C 1
ATOM 1393 O O . THR A 1 175 ? -21.506 -6.568 12.773 1.00 95.44 175 THR A O 1
ATOM 1396 N N . VAL A 1 176 ? -19.725 -6.019 14.016 1.00 94.81 176 VAL A N 1
ATOM 1397 C CA . VAL A 1 176 ? -19.229 -7.404 14.142 1.00 94.81 176 VAL A CA 1
ATOM 1398 C C . VAL A 1 176 ? -20.265 -8.319 14.802 1.00 94.81 176 VAL A C 1
ATOM 1400 O O . VAL A 1 176 ? -20.404 -9.477 14.406 1.00 94.81 176 VAL A O 1
ATOM 1403 N N . LYS A 1 177 ? -21.039 -7.794 15.765 1.00 94.06 177 LYS A N 1
ATOM 1404 C CA . LYS A 1 177 ? -22.159 -8.512 16.388 1.00 94.06 177 LYS A CA 1
ATOM 1405 C C . LYS A 1 177 ? -23.283 -8.769 15.387 1.00 94.06 177 LYS A C 1
ATOM 1407 O 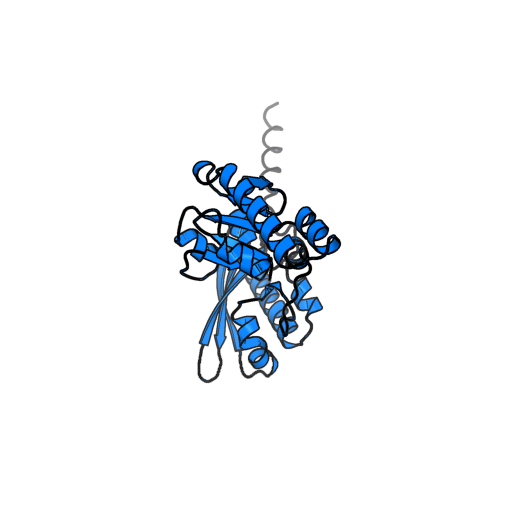O . LYS A 1 177 ? -23.815 -9.874 15.351 1.00 94.06 177 LYS A O 1
ATOM 1412 N N . THR A 1 178 ? -23.635 -7.764 14.587 1.00 95.06 178 THR A N 1
ATOM 1413 C CA . THR A 1 178 ? -24.702 -7.857 13.578 1.00 95.06 178 THR A CA 1
ATOM 1414 C C . THR A 1 178 ? -24.347 -8.847 12.470 1.00 95.06 178 THR A C 1
ATOM 1416 O O . THR A 1 178 ? -25.186 -9.650 12.074 1.00 95.06 178 THR A O 1
ATOM 1419 N N . LEU A 1 179 ? -23.091 -8.840 12.021 1.00 94.25 179 LEU A N 1
ATOM 1420 C CA . LEU A 1 179 ? -22.567 -9.750 11.001 1.00 94.25 179 LEU A CA 1
ATOM 1421 C C . LEU A 1 179 ? -22.302 -11.172 11.528 1.00 94.25 179 LEU A C 1
ATOM 1423 O O . LEU A 1 179 ? -21.988 -12.068 10.749 1.00 94.25 179 LEU A O 1
ATOM 1427 N N . GLY A 1 180 ? -22.402 -11.399 12.843 1.00 94.38 180 GLY A N 1
ATOM 1428 C CA . GLY A 1 180 ? -22.126 -12.703 13.447 1.00 94.38 180 G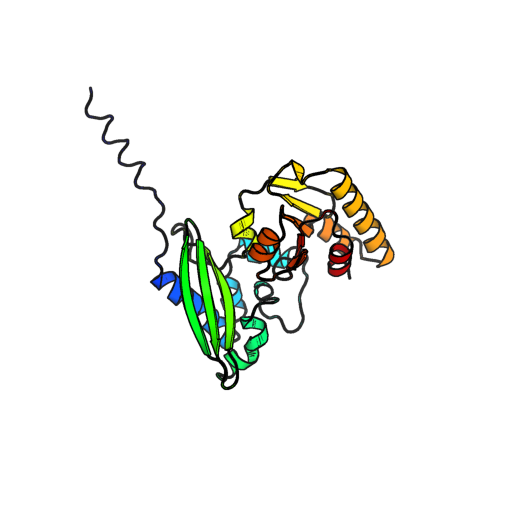LY A CA 1
ATOM 1429 C C . GLY A 1 180 ? -20.661 -13.134 13.315 1.00 94.38 180 GLY A C 1
ATOM 1430 O O . GLY A 1 180 ? -20.375 -14.328 13.204 1.00 94.38 180 GLY A O 1
ATOM 1431 N N . ILE A 1 181 ? -19.723 -12.180 13.312 1.00 92.06 181 ILE A N 1
ATOM 1432 C CA . ILE A 1 181 ? -18.290 -12.472 13.199 1.00 92.06 181 ILE A CA 1
ATOM 1433 C C . ILE A 1 181 ? -17.840 -13.291 14.416 1.00 92.06 181 ILE A C 1
ATOM 1435 O O . ILE A 1 181 ? -18.190 -13.008 15.563 1.00 92.06 181 ILE A O 1
ATOM 1439 N N . SER A 1 182 ? -17.055 -14.341 14.165 1.00 93.56 182 SER A N 1
ATOM 1440 C CA . SER A 1 182 ? -16.613 -15.258 15.214 1.00 93.56 182 SER A CA 1
ATOM 1441 C C . SER A 1 182 ? -15.693 -14.577 16.231 1.00 93.56 182 SER A C 1
ATOM 1443 O O . SER A 1 182 ? -14.912 -13.687 15.895 1.00 93.56 182 SER A O 1
ATOM 1445 N N . GLN A 1 183 ? -15.707 -15.063 17.475 1.00 93.94 183 GLN A N 1
ATOM 1446 C CA . GLN A 1 183 ? -14.844 -14.538 18.542 1.00 93.94 183 GLN A CA 1
ATOM 1447 C C . GLN A 1 183 ? -13.352 -14.606 18.190 1.00 93.94 183 GLN A C 1
ATOM 1449 O O . GLN A 1 183 ? -12.604 -13.701 18.536 1.00 93.94 183 GLN A O 1
ATOM 1454 N N . GLY A 1 184 ? -12.921 -15.631 17.444 1.00 94.00 184 GLY A N 1
ATOM 1455 C CA . GLY A 1 184 ? -11.540 -15.725 16.961 1.00 94.00 184 GLY A CA 1
ATOM 1456 C C . GLY A 1 184 ? -11.168 -14.604 15.984 1.00 94.00 184 GLY A C 1
ATOM 1457 O O . GLY A 1 184 ? -10.090 -14.027 16.102 1.00 94.00 184 GLY A O 1
ATOM 1458 N N . LYS A 1 185 ? -12.071 -14.242 15.060 1.00 91.62 185 LYS A N 1
ATOM 1459 C CA . LYS A 1 185 ? -11.864 -13.114 14.137 1.00 91.62 185 LYS A CA 1
ATOM 1460 C C . LYS A 1 185 ? -11.906 -11.770 14.867 1.00 91.62 185 LYS A C 1
ATOM 1462 O O . LYS A 1 185 ? -11.070 -10.920 14.588 1.00 91.62 185 LYS A O 1
ATOM 1467 N N . ILE A 1 186 ? -12.813 -11.602 15.832 1.00 94.06 186 ILE A N 1
ATOM 1468 C CA . ILE A 1 186 ? -12.880 -10.399 16.680 1.00 94.06 186 ILE A CA 1
ATOM 1469 C C . ILE A 1 186 ? -11.588 -10.240 17.492 1.00 94.06 186 ILE A C 1
ATOM 1471 O O . ILE A 1 186 ? -11.014 -9.157 17.515 1.00 94.06 186 ILE A O 1
ATOM 1475 N N . ALA A 1 187 ? -11.091 -11.314 18.112 1.00 94.75 187 ALA A N 1
ATOM 1476 C CA . ALA A 1 187 ? -9.829 -11.293 18.848 1.00 94.75 187 ALA A CA 1
ATOM 1477 C C . ALA A 1 187 ? -8.636 -10.976 17.931 1.00 94.75 187 ALA A C 1
ATOM 1479 O O . ALA A 1 187 ? -7.744 -10.223 18.321 1.00 94.75 187 ALA A O 1
ATOM 1480 N N . ASN A 1 188 ? -8.631 -11.502 16.697 1.00 93.56 188 ASN A N 1
ATOM 1481 C CA . ASN A 1 188 ? -7.623 -11.119 15.710 1.00 93.56 188 ASN A CA 1
ATOM 1482 C C . ASN A 1 188 ? -7.708 -9.627 15.372 1.00 93.56 188 ASN A C 1
ATOM 1484 O O . ASN A 1 188 ? -6.681 -8.960 15.389 1.00 93.56 188 ASN A O 1
ATOM 1488 N N . LEU A 1 189 ? -8.912 -9.105 15.124 1.00 94.25 189 LEU A N 1
ATOM 1489 C CA . LEU A 1 189 ? -9.136 -7.693 14.822 1.00 94.25 189 LEU A CA 1
ATOM 1490 C C . LEU A 1 189 ? -8.684 -6.780 15.969 1.00 94.25 189 LEU A C 1
ATOM 1492 O O . LEU A 1 189 ? -8.052 -5.772 15.710 1.00 94.25 189 LEU A O 1
ATOM 1496 N N . GLN A 1 190 ? -8.934 -7.138 17.229 1.00 95.62 190 GLN A N 1
ATOM 1497 C CA . GLN A 1 190 ? -8.473 -6.350 18.386 1.00 95.62 190 GLN A CA 1
ATOM 1498 C C . GLN A 1 190 ? -6.947 -6.318 18.521 1.00 95.62 190 GLN A C 1
ATOM 1500 O O . GLN A 1 190 ? -6.378 -5.330 18.975 1.00 95.62 190 GLN A O 1
ATOM 1505 N N . ARG A 1 191 ? -6.280 -7.419 18.160 1.00 94.75 191 ARG A N 1
ATOM 1506 C CA . ARG A 1 191 ? -4.820 -7.537 18.227 1.00 94.75 191 ARG A CA 1
ATOM 1507 C C . ARG A 1 191 ? -4.134 -6.835 17.059 1.00 94.75 191 ARG A C 1
ATOM 1509 O O . ARG A 1 191 ? -3.137 -6.161 17.267 1.00 94.75 191 ARG A O 1
ATOM 1516 N N . ALA A 1 192 ? -4.609 -7.096 15.846 1.00 93.56 192 ALA A N 1
ATOM 1517 C CA . ALA A 1 192 ? -3.994 -6.619 14.612 1.00 93.56 192 ALA A CA 1
ATOM 1518 C C . ALA A 1 192 ? -4.403 -5.179 14.291 1.00 93.56 192 ALA A C 1
ATOM 1520 O O . ALA A 1 192 ? -3.573 -4.418 13.813 1.00 93.56 192 ALA A O 1
ATOM 1521 N N . LYS A 1 193 ? -5.656 -4.836 14.616 1.00 94.31 193 LYS A N 1
ATOM 1522 C CA . LYS A 1 193 ? -6.315 -3.545 14.416 1.00 94.31 193 LYS A CA 1
ATOM 1523 C C . LYS A 1 193 ? -6.350 -3.088 12.960 1.00 94.31 193 LYS A C 1
ATOM 1525 O O . LYS A 1 193 ? -5.551 -3.478 12.114 1.00 94.31 193 LYS A O 1
ATOM 1530 N N . ILE A 1 194 ? -7.341 -2.271 12.638 1.00 92.75 194 ILE A N 1
ATOM 1531 C CA . ILE A 1 194 ? -7.401 -1.601 11.343 1.00 92.75 194 ILE A CA 1
ATOM 1532 C C . ILE A 1 194 ? -6.703 -0.258 11.482 1.00 92.75 194 ILE A C 1
ATOM 1534 O O . ILE A 1 194 ? -6.990 0.512 12.401 1.00 92.75 194 ILE A O 1
ATOM 1538 N N . ARG A 1 195 ? -5.812 0.054 10.546 1.00 92.94 195 ARG A N 1
ATOM 1539 C CA . ARG A 1 195 ? -5.177 1.365 10.526 1.00 92.94 195 ARG A CA 1
ATOM 1540 C C . ARG A 1 195 ? -6.100 2.401 9.900 1.00 92.94 195 ARG A C 1
ATOM 1542 O O . ARG A 1 195 ? -6.581 2.225 8.784 1.00 92.94 195 ARG A O 1
ATOM 1549 N N . MET A 1 196 ? -6.269 3.517 10.590 1.00 93.19 196 MET A N 1
ATOM 1550 C CA . MET A 1 196 ? -6.938 4.703 10.082 1.00 93.19 196 MET A CA 1
ATOM 1551 C C . MET A 1 196 ? -5.919 5.836 9.976 1.00 93.19 196 MET A C 1
ATOM 1553 O O . MET A 1 196 ? -5.325 6.231 10.970 1.00 93.19 196 MET A O 1
ATOM 1557 N N . VAL A 1 197 ? -5.715 6.368 8.777 1.00 94.88 197 VAL A N 1
ATOM 1558 C CA . VAL A 1 197 ? -4.822 7.497 8.511 1.00 94.88 197 VAL A CA 1
ATOM 1559 C C . VAL A 1 197 ? -5.665 8.748 8.313 1.00 94.88 197 VAL A C 1
ATOM 1561 O O . VAL A 1 197 ? -6.401 8.857 7.330 1.00 94.88 197 VAL A O 1
ATOM 1564 N N . LEU A 1 198 ? -5.558 9.686 9.253 1.00 94.31 198 LEU A N 1
ATOM 1565 C CA . LEU A 1 198 ? -6.292 10.944 9.233 1.00 94.31 198 LEU A CA 1
ATOM 1566 C C . LEU A 1 198 ? -5.419 12.064 8.669 1.00 94.31 198 LEU A C 1
ATOM 1568 O O . LEU A 1 198 ? -4.448 12.502 9.285 1.00 94.31 198 LEU A O 1
ATOM 1572 N N . CYS A 1 199 ? -5.794 12.500 7.477 1.00 94.06 199 CYS A N 1
ATOM 1573 C CA . CYS A 1 199 ? -5.122 13.523 6.695 1.00 94.06 199 CYS A CA 1
ATOM 1574 C C . CYS A 1 199 ? -5.693 14.909 7.009 1.00 94.06 199 CYS A C 1
ATOM 1576 O O . CYS A 1 199 ? -6.889 15.060 7.252 1.00 94.06 199 CYS A O 1
ATOM 1578 N N . GLU A 1 200 ? -4.862 15.943 6.924 1.00 93.06 200 GLU A N 1
ATOM 1579 C CA . GLU A 1 200 ? -5.290 17.337 7.076 1.00 93.06 200 GLU A CA 1
ATOM 1580 C C . GLU A 1 200 ? -6.041 17.833 5.832 1.00 93.06 200 GLU A C 1
ATOM 1582 O O . GLU A 1 200 ? -6.897 18.716 5.904 1.00 93.06 200 GLU A O 1
ATOM 1587 N N . SER A 1 201 ? -5.725 17.277 4.658 1.00 92.06 201 SER A N 1
ATOM 1588 C CA . SER A 1 201 ? -6.222 17.798 3.387 1.00 92.06 201 SER A CA 1
ATOM 1589 C C . SER A 1 201 ? -6.481 16.725 2.335 1.00 92.06 201 SER A C 1
ATOM 1591 O O . SER A 1 201 ? -5.929 15.628 2.367 1.00 92.06 201 SER A O 1
ATOM 1593 N N . PHE A 1 202 ? -7.275 17.098 1.330 1.00 92.69 202 PHE A N 1
ATOM 1594 C CA . PHE A 1 202 ? -7.472 16.313 0.110 1.00 92.69 202 PHE A CA 1
ATOM 1595 C C . PHE A 1 202 ? -6.149 15.994 -0.609 1.00 92.69 202 PHE A C 1
ATOM 1597 O O . PHE A 1 202 ? -5.983 14.907 -1.152 1.00 92.69 202 PHE A O 1
ATOM 1604 N N . GLY A 1 203 ? -5.186 16.923 -0.585 1.00 95.12 203 GLY A N 1
ATOM 1605 C CA . GLY A 1 203 ? -3.879 16.717 -1.211 1.00 95.12 203 GLY A CA 1
ATOM 1606 C C . GLY A 1 203 ? -3.068 15.604 -0.544 1.00 95.12 203 GLY A C 1
ATOM 1607 O O . GLY A 1 203 ? -2.407 14.836 -1.237 1.00 95.12 203 GLY A O 1
ATOM 1608 N N . GLU A 1 204 ? -3.155 15.473 0.782 1.00 94.62 204 GLU A N 1
ATOM 1609 C CA . GLU A 1 204 ? -2.508 14.378 1.518 1.00 94.62 204 GLU A CA 1
ATOM 1610 C C . GLU A 1 204 ? -3.178 13.029 1.228 1.00 94.62 204 GLU A C 1
ATOM 1612 O O . GLU A 1 204 ? -2.484 12.039 0.991 1.00 94.62 204 GLU A O 1
ATOM 1617 N N . VAL A 1 205 ? -4.514 12.992 1.133 1.00 94.69 205 VAL A N 1
ATOM 1618 C CA . VAL A 1 205 ? -5.232 11.776 0.712 1.00 94.69 205 VAL A CA 1
ATOM 1619 C C . VAL A 1 205 ? -4.789 11.357 -0.689 1.00 94.69 205 VAL A C 1
ATOM 1621 O O . VAL A 1 205 ? -4.445 10.195 -0.905 1.00 94.69 205 VAL A O 1
ATOM 1624 N N . GLN A 1 206 ? -4.710 12.297 -1.634 1.00 94.38 206 GLN A N 1
ATOM 1625 C CA . GLN A 1 206 ? -4.221 12.016 -2.983 1.00 94.38 206 GLN A CA 1
ATOM 1626 C C . GLN A 1 206 ? -2.756 11.566 -2.998 1.00 94.38 206 GLN A C 1
ATOM 1628 O O . GLN A 1 206 ? -2.393 10.691 -3.782 1.00 94.38 206 GLN A O 1
ATOM 1633 N N . GLN A 1 207 ? -1.905 12.126 -2.138 1.00 93.00 207 GLN A N 1
ATOM 1634 C CA . GLN A 1 207 ? -0.505 11.720 -2.029 1.00 93.00 207 GLN A CA 1
ATOM 1635 C C . GLN A 1 207 ? -0.361 10.265 -1.565 1.00 93.00 207 GLN A C 1
ATOM 1637 O O . GLN A 1 207 ? 0.499 9.543 -2.073 1.00 93.00 207 GLN A O 1
ATOM 1642 N N . LEU A 1 208 ? -1.194 9.836 -0.618 1.00 93.25 208 LEU A N 1
ATOM 1643 C CA . LEU A 1 208 ? -1.150 8.487 -0.064 1.00 93.25 208 LEU A CA 1
ATOM 1644 C C . LEU A 1 208 ? -1.812 7.451 -0.982 1.00 93.25 208 LEU A C 1
ATOM 1646 O O . LEU A 1 208 ? -1.281 6.356 -1.150 1.00 93.25 208 LEU A O 1
ATOM 1650 N N . THR A 1 209 ? -2.951 7.790 -1.582 1.00 91.19 209 THR A N 1
ATOM 1651 C CA . THR A 1 209 ? -3.772 6.859 -2.384 1.00 91.19 209 THR A CA 1
ATOM 1652 C C . THR A 1 209 ? -3.406 6.857 -3.867 1.00 91.19 209 THR A C 1
ATOM 1654 O O . THR A 1 209 ? -3.718 5.912 -4.585 1.00 91.19 209 THR A O 1
ATOM 1657 N N . GLY A 1 210 ? -2.775 7.930 -4.353 1.00 88.25 210 GLY A N 1
ATOM 1658 C CA . GLY A 1 210 ? -2.571 8.186 -5.779 1.00 88.25 210 GLY A CA 1
ATOM 1659 C C . GLY A 1 210 ? -3.822 8.688 -6.511 1.00 88.25 210 GLY A C 1
ATOM 1660 O O . GLY A 1 210 ? -3.744 8.977 -7.705 1.00 88.25 210 GLY A O 1
ATOM 1661 N N . MET A 1 211 ? -4.964 8.831 -5.826 1.00 88.38 211 MET A N 1
ATOM 1662 C CA . MET A 1 211 ? -6.253 9.177 -6.430 1.00 88.38 211 MET A CA 1
ATOM 1663 C C . MET A 1 211 ? -6.813 10.498 -5.882 1.00 88.38 211 MET A C 1
ATOM 1665 O O . MET A 1 211 ? -6.691 10.774 -4.692 1.00 88.38 211 MET A O 1
ATOM 1669 N N . PRO A 1 212 ? -7.452 11.337 -6.717 1.00 90.56 212 PRO A N 1
ATOM 1670 C CA . PRO A 1 212 ? -8.042 12.600 -6.279 1.00 90.56 212 PRO A CA 1
ATOM 1671 C C . PRO A 1 212 ? -9.389 12.361 -5.566 1.00 90.56 212 PRO A C 1
ATOM 1673 O O . PRO A 1 212 ? -10.451 12.668 -6.106 1.00 90.56 212 PRO A O 1
ATOM 1676 N N . VAL A 1 213 ? -9.346 11.800 -4.355 1.00 90.25 213 VAL A N 1
ATOM 1677 C CA . VAL A 1 213 ? -10.514 11.443 -3.529 1.00 90.25 213 VAL A CA 1
ATOM 1678 C C . VAL A 1 213 ? -10.393 12.009 -2.108 1.00 90.25 213 VAL A C 1
ATOM 1680 O O . VAL A 1 213 ? -9.307 12.354 -1.655 1.00 90.25 213 VAL A O 1
ATOM 1683 N N . HIS A 1 214 ? -11.518 12.129 -1.395 1.00 88.44 214 HIS A N 1
ATOM 1684 C CA . HIS A 1 214 ? -11.536 12.567 0.013 1.00 88.44 214 HIS A CA 1
ATOM 1685 C C . HIS A 1 214 ? -11.177 11.454 0.996 1.00 88.44 214 HIS A C 1
ATOM 1687 O O . HIS A 1 214 ? -10.760 11.720 2.123 1.00 88.44 214 HIS A O 1
ATOM 1693 N N . TYR A 1 215 ? -11.364 10.216 0.564 1.00 89.56 215 TYR A N 1
ATOM 1694 C CA . TYR A 1 215 ? -11.104 9.026 1.339 1.00 89.56 215 TYR A CA 1
ATOM 1695 C C . TYR A 1 215 ? -10.893 7.847 0.399 1.00 89.56 215 TYR A C 1
ATOM 1697 O O . TYR A 1 215 ? -11.365 7.868 -0.740 1.00 89.56 215 TYR A O 1
ATOM 1705 N N . ASP A 1 216 ? -10.201 6.826 0.882 1.00 90.81 216 ASP A N 1
ATOM 1706 C CA . ASP A 1 216 ? -10.051 5.564 0.175 1.00 90.81 216 ASP A CA 1
ATOM 1707 C C . ASP A 1 216 ? -9.810 4.412 1.149 1.00 90.81 216 ASP A C 1
ATOM 1709 O O . ASP A 1 216 ? -9.235 4.583 2.232 1.00 90.81 216 ASP A O 1
ATOM 1713 N N . PHE A 1 217 ? -10.206 3.219 0.716 1.00 90.81 217 PHE A N 1
ATOM 1714 C CA . PHE A 1 217 ? -9.779 1.985 1.342 1.00 90.81 217 PHE A CA 1
ATOM 1715 C C . PHE A 1 217 ? -8.496 1.492 0.665 1.00 90.81 217 PHE A C 1
ATOM 1717 O O . PHE A 1 217 ? -8.500 0.922 -0.430 1.00 90.81 217 PHE A O 1
ATOM 1724 N N . TYR A 1 218 ? -7.376 1.682 1.356 1.00 92.44 218 TYR A N 1
ATOM 1725 C CA . TYR A 1 218 ? -6.056 1.253 0.924 1.00 92.44 218 TYR A CA 1
ATOM 1726 C C . TYR A 1 218 ? -5.877 -0.254 1.140 1.00 92.44 218 TYR A C 1
ATOM 1728 O O . TYR A 1 218 ? -5.238 -0.726 2.087 1.00 92.44 218 TYR A O 1
ATOM 1736 N N . ARG A 1 219 ? -6.456 -1.011 0.203 1.00 92.75 219 ARG A N 1
ATOM 1737 C CA . ARG A 1 219 ? -6.459 -2.480 0.135 1.00 92.75 219 ARG A CA 1
ATOM 1738 C C . ARG A 1 219 ? -5.103 -3.163 0.358 1.00 92.75 219 ARG A C 1
ATOM 1740 O O . ARG A 1 219 ? -5.117 -4.215 0.997 1.00 92.75 219 ARG A O 1
ATOM 1747 N N . PRO A 1 220 ? -3.951 -2.633 -0.114 1.00 94.38 220 PRO A N 1
ATOM 1748 C CA . PRO A 1 220 ? -2.655 -3.276 0.105 1.00 94.38 220 PRO A CA 1
ATOM 1749 C C . PRO A 1 220 ? -2.336 -3.572 1.573 1.00 94.38 220 PRO A C 1
ATOM 1751 O O . PRO A 1 220 ? -1.725 -4.596 1.863 1.00 94.38 220 PRO A O 1
ATOM 1754 N N . LEU A 1 221 ? -2.769 -2.702 2.491 1.00 94.75 221 LEU A N 1
ATOM 1755 C CA . LEU A 1 221 ? -2.434 -2.767 3.920 1.00 94.75 221 LEU A CA 1
ATOM 1756 C C . LEU A 1 221 ? -3.661 -2.795 4.839 1.00 94.75 221 LEU A C 1
ATOM 1758 O O . LEU A 1 221 ? -3.531 -2.561 6.037 1.00 94.75 221 LEU A O 1
ATOM 1762 N N . ASP A 1 222 ? -4.845 -3.028 4.276 1.00 93.25 222 ASP A N 1
ATOM 1763 C CA . ASP A 1 222 ? -6.126 -2.958 4.980 1.00 93.25 222 ASP A CA 1
ATOM 1764 C C . ASP A 1 222 ? -6.292 -1.677 5.823 1.00 93.25 222 ASP A C 1
ATOM 1766 O O . ASP A 1 222 ? -6.668 -1.723 6.997 1.00 93.25 222 ASP A O 1
ATOM 1770 N N . ALA A 1 223 ? -5.967 -0.526 5.233 1.00 93.06 223 ALA A N 1
ATOM 1771 C CA . ALA A 1 223 ? -6.009 0.761 5.918 1.00 93.06 223 ALA A CA 1
ATOM 1772 C C . ALA A 1 223 ? -7.054 1.691 5.301 1.00 93.06 223 ALA A C 1
ATOM 1774 O O . ALA A 1 223 ? -7.266 1.683 4.092 1.00 93.06 223 ALA A O 1
ATOM 1775 N N . PHE A 1 224 ? -7.658 2.548 6.114 1.00 91.62 224 PHE A N 1
ATOM 1776 C CA . PHE A 1 224 ? -8.485 3.646 5.621 1.00 91.62 224 PHE A CA 1
ATOM 1777 C C . PHE A 1 224 ? -7.702 4.933 5.635 1.00 91.62 224 PHE A C 1
ATOM 1779 O O . PHE A 1 224 ? -7.055 5.256 6.628 1.00 91.62 224 PHE A O 1
ATOM 1786 N N . ILE A 1 225 ? -7.796 5.683 4.551 1.00 93.81 225 ILE A N 1
ATOM 1787 C CA . ILE A 1 225 ? -7.154 6.981 4.413 1.00 93.81 225 ILE A CA 1
ATOM 1788 C C . ILE A 1 225 ? -8.271 7.985 4.228 1.00 93.81 225 ILE A C 1
ATOM 1790 O O . ILE A 1 225 ? -9.093 7.812 3.337 1.00 93.81 225 ILE A O 1
ATOM 1794 N N . SER A 1 226 ? -8.351 8.993 5.088 1.00 92.62 226 SER A N 1
ATOM 1795 C CA . SER A 1 226 ? -9.469 9.935 5.082 1.00 92.62 226 SER A CA 1
ATOM 1796 C C . SER A 1 226 ? -9.042 11.295 5.608 1.00 92.62 226 SER A C 1
ATOM 1798 O O . SER A 1 226 ? -8.151 11.383 6.448 1.00 92.62 226 SER A O 1
ATOM 1800 N N . ASN A 1 227 ? -9.699 12.360 5.153 1.00 89.81 227 ASN A N 1
ATOM 1801 C CA . ASN A 1 227 ? -9.593 13.691 5.753 1.00 89.81 227 ASN A CA 1
ATOM 1802 C C . ASN A 1 227 ? -10.739 14.017 6.736 1.00 89.81 227 ASN A C 1
ATOM 1804 O O . ASN A 1 227 ? -10.895 15.167 7.142 1.00 89.81 227 ASN A O 1
ATOM 1808 N N . PHE A 1 228 ? -11.556 13.027 7.107 1.00 86.06 228 PHE A N 1
ATOM 1809 C CA . PHE A 1 228 ? -12.602 13.143 8.125 1.00 86.06 228 PHE A CA 1
ATOM 1810 C C . PHE A 1 228 ? -12.610 11.926 9.056 1.00 86.06 228 PHE A C 1
ATOM 1812 O O . PHE A 1 228 ? -12.202 10.823 8.689 1.00 86.06 228 PHE A O 1
ATOM 1819 N N . SER A 1 229 ? -13.095 12.133 10.279 1.00 83.38 229 SER A N 1
ATOM 1820 C CA . SER A 1 229 ? -13.115 11.127 11.338 1.00 83.38 229 SER A CA 1
ATOM 1821 C C . SER A 1 229 ? -14.467 11.129 12.059 1.00 83.38 229 SER A C 1
ATOM 1823 O O . SER A 1 229 ? -14.926 12.212 12.426 1.00 83.38 229 SER A O 1
ATOM 1825 N N . PRO A 1 230 ? -15.101 9.965 12.300 1.00 84.81 230 PRO A N 1
ATOM 1826 C CA . PRO A 1 230 ? -14.715 8.625 11.838 1.00 84.81 230 PRO A CA 1
ATOM 1827 C C . PRO A 1 230 ? -15.315 8.246 10.454 1.00 84.81 230 PRO A C 1
ATOM 1829 O O . PRO A 1 230 ? -16.458 8.605 10.153 1.00 84.81 230 PRO A O 1
ATOM 1832 N N . PRO A 1 231 ? -14.590 7.480 9.613 1.00 84.38 231 PRO A N 1
ATOM 1833 C CA . PRO A 1 231 ? -15.043 7.041 8.288 1.00 84.38 231 PRO A CA 1
ATOM 1834 C C . PRO A 1 231 ? -15.908 5.767 8.359 1.00 84.38 231 PRO A C 1
ATOM 1836 O O . PRO A 1 231 ? -15.466 4.664 8.040 1.00 84.38 231 PRO A O 1
ATOM 1839 N N . TYR A 1 232 ? -17.153 5.890 8.840 1.00 89.94 232 TYR A N 1
ATOM 1840 C CA . TYR A 1 232 ? -18.026 4.728 9.094 1.00 89.94 232 TYR A CA 1
ATOM 1841 C C . TYR A 1 232 ? -18.310 3.865 7.854 1.00 89.94 232 TYR A C 1
ATOM 1843 O O . TYR A 1 232 ? -18.446 2.647 7.985 1.00 89.94 232 TYR A O 1
ATOM 1851 N N . HIS A 1 233 ? -18.423 4.473 6.666 1.00 86.69 233 HIS A N 1
ATOM 1852 C CA . HIS A 1 233 ? -18.681 3.737 5.425 1.00 86.69 233 HIS A CA 1
ATOM 1853 C C . HIS A 1 233 ? -17.520 2.794 5.107 1.00 86.69 233 HIS A C 1
ATOM 1855 O O . HIS A 1 233 ? -17.728 1.616 4.833 1.00 86.69 233 HIS A O 1
ATOM 1861 N N . GLU A 1 234 ? -16.301 3.299 5.230 1.00 85.81 234 GLU A N 1
ATOM 1862 C CA . GLU A 1 234 ? -15.072 2.573 4.962 1.00 85.81 234 GLU A CA 1
ATOM 1863 C C . GLU A 1 234 ? -14.883 1.482 6.017 1.00 85.81 234 GLU A C 1
ATOM 1865 O O . GLU A 1 234 ? -14.667 0.327 5.660 1.00 85.81 234 GLU A O 1
ATOM 1870 N N . ILE A 1 235 ? -15.096 1.799 7.305 1.00 88.69 235 ILE A N 1
ATOM 1871 C CA . ILE A 1 235 ? -15.071 0.803 8.391 1.00 88.69 235 ILE A CA 1
ATOM 1872 C C . ILE A 1 235 ? -15.997 -0.373 8.069 1.00 88.69 235 ILE A C 1
ATOM 1874 O O . ILE A 1 235 ? -15.594 -1.526 8.217 1.00 88.69 235 ILE A O 1
ATOM 1878 N N . ALA A 1 236 ? -17.208 -0.106 7.577 1.00 87.62 236 ALA A N 1
ATOM 1879 C CA . ALA A 1 236 ? -18.119 -1.165 7.162 1.00 87.62 236 ALA A CA 1
ATOM 1880 C C . ALA A 1 236 ? -17.579 -1.988 5.976 1.00 87.62 236 ALA A C 1
ATOM 1882 O O . ALA A 1 236 ? -17.755 -3.203 5.981 1.00 87.62 236 ALA A O 1
ATOM 1883 N N . GLN A 1 237 ? -16.892 -1.371 5.006 1.00 84.69 237 GLN A N 1
ATOM 1884 C CA . GLN A 1 237 ? -16.307 -2.080 3.858 1.00 84.69 237 GLN A CA 1
ATOM 1885 C C . GLN A 1 237 ? -15.232 -3.108 4.246 1.00 84.69 237 GLN A C 1
ATOM 1887 O O . GLN A 1 237 ? -15.139 -4.122 3.567 1.00 84.69 237 GLN A O 1
ATOM 1892 N N . ILE A 1 238 ? -14.435 -2.896 5.306 1.00 85.81 238 ILE A N 1
ATOM 1893 C CA . ILE A 1 238 ? -13.471 -3.927 5.768 1.00 85.81 238 ILE A CA 1
ATOM 1894 C C . ILE A 1 238 ? -14.163 -5.062 6.520 1.00 85.81 238 ILE A C 1
ATOM 1896 O O . ILE A 1 238 ? -13.693 -6.199 6.505 1.00 85.81 238 ILE A O 1
ATOM 1900 N N . LEU A 1 239 ? -15.223 -4.750 7.266 1.00 87.62 239 LEU A N 1
ATOM 1901 C CA . LEU A 1 239 ? -15.862 -5.732 8.141 1.00 87.62 239 LEU A CA 1
ATOM 1902 C C . LEU A 1 239 ? -16.725 -6.747 7.378 1.00 87.62 239 LEU A C 1
ATOM 1904 O O . LEU A 1 239 ? -16.989 -7.821 7.925 1.00 87.62 239 LEU A O 1
ATOM 1908 N N . VAL A 1 240 ? -17.172 -6.399 6.168 1.00 83.56 240 VAL A N 1
ATOM 1909 C CA . VAL A 1 240 ? -17.983 -7.235 5.266 1.00 83.56 240 VAL A CA 1
ATOM 1910 C C . VAL A 1 240 ? -17.085 -8.061 4.354 1.00 83.56 240 VAL A C 1
ATOM 1912 O O . VAL A 1 240 ? -17.306 -9.293 4.309 1.00 83.56 240 VAL A O 1
#